Protein AF-A0A084SHM8-F1 (afdb_monomer_lite)

Radius of gyration: 32.5 Å; chains: 1; bounding box: 115×35×88 Å

Sequence (250 aa):
MTRPLGGELQQELVQLLHLRVAGASVLEPSALECLQLALHALLADEPNLQLVRGLRKRLESRLADRLHPLRLSAILRTDSPSIQVMLGLMCSLLLTLPVLIGSELLRLRGGFRLFGHLEAHLMVSVVLAGILGSTTSILVRIRDFDQANPAQPTSKVMMGFTKPLVGAAFALFGLLLFKSQALPIFKPLDEGSLQEHCFFLALSFVLGFSERLAQDLISQVEGRFESTGKAIHAPAPPDVSTGSGESPKG

Organism: NCBI:txid1406225

Foldseek 3Di:
DPDPDPPLLVVLVVLLVVLCVLCVPPDDPVLVVLSVVLVCLSPDPDRDVVSNVVSSVVSVVVSCCRVCVPPPVVQLPPLALLSLLVLLLVVQVVVLVVVLVVLVVCVVVVFDADPVHHTVSLLSLLLVLLLLLQSVLCVVCSVVRRVDDSPDPPRSSVVSNVLSVVSSVLLNVVVVCVVVCLDVPDDDDDPPDPVVSVVSSVVSSNSSNDVPVSVVVVVVSVVVVVVVVVVVPDPDDPPPDDDDDDDDDD

Structure (mmCIF, N/CA/C/O backbone):
data_AF-A0A084SHM8-F1
#
_entry.id   AF-A0A084SHM8-F1
#
loop_
_atom_site.group_PDB
_atom_site.id
_atom_site.type_symbol
_atom_site.label_atom_id
_atom_site.label_alt_id
_atom_site.label_comp_id
_atom_site.label_asym_id
_atom_site.label_entity_id
_atom_site.label_seq_id
_atom_site.pdbx_PDB_ins_code
_atom_site.Cartn_x
_atom_site.Cartn_y
_atom_site.Cartn_z
_atom_site.occupancy
_atom_site.B_iso_or_equiv
_atom_site.auth_seq_id
_atom_site.auth_comp_id
_atom_site.auth_asym_id
_atom_site.auth_atom_id
_atom_site.pdbx_PDB_model_num
ATOM 1 N N . MET A 1 1 ? 27.377 5.087 -56.460 1.00 40.19 1 MET A N 1
ATOM 2 C CA . MET A 1 1 ? 26.216 5.997 -56.354 1.00 40.19 1 MET A CA 1
ATOM 3 C C . MET A 1 1 ? 25.826 6.099 -54.887 1.00 40.19 1 MET A C 1
ATOM 5 O O . MET A 1 1 ? 25.236 5.170 -54.358 1.00 40.19 1 MET A O 1
ATOM 9 N N . THR A 1 2 ? 26.230 7.164 -54.197 1.00 49.75 2 THR A N 1
ATOM 10 C CA . THR A 1 2 ? 25.850 7.421 -52.800 1.00 49.75 2 THR A CA 1
ATOM 11 C C . THR A 1 2 ? 24.468 8.063 -52.789 1.00 49.75 2 THR A C 1
ATOM 13 O O . THR A 1 2 ? 24.323 9.257 -53.039 1.00 49.75 2 THR A O 1
ATOM 16 N N . ARG A 1 3 ? 23.429 7.250 -52.575 1.00 53.59 3 ARG A N 1
ATOM 17 C CA . ARG A 1 3 ? 22.063 7.748 -52.387 1.00 53.59 3 ARG A CA 1
ATOM 18 C C . ARG A 1 3 ? 22.074 8.631 -51.127 1.00 53.59 3 ARG A C 1
ATOM 20 O O . ARG A 1 3 ? 22.524 8.143 -50.090 1.00 53.59 3 ARG A O 1
ATOM 27 N N . PRO A 1 4 ? 21.674 9.914 -51.191 1.00 59.25 4 PRO A N 1
ATOM 28 C CA . PRO A 1 4 ? 21.644 10.754 -50.001 1.00 59.25 4 PRO A CA 1
ATOM 29 C C . PRO A 1 4 ? 20.676 10.126 -48.995 1.00 59.25 4 PRO A C 1
ATOM 31 O O . PRO A 1 4 ? 19.523 9.853 -49.332 1.00 59.25 4 PRO A O 1
ATOM 34 N N . LEU A 1 5 ? 21.165 9.831 -47.787 1.00 64.62 5 LEU A N 1
ATOM 35 C CA . LEU A 1 5 ? 20.314 9.326 -46.714 1.00 64.62 5 LEU A CA 1
ATOM 36 C C . LEU A 1 5 ? 19.250 10.385 -46.400 1.00 64.62 5 LEU A C 1
ATOM 38 O O . LEU A 1 5 ? 19.559 11.573 -46.313 1.00 64.62 5 LEU A O 1
ATOM 42 N N . GLY A 1 6 ? 17.997 9.962 -46.224 1.00 77.88 6 GLY A N 1
ATOM 43 C CA . GLY A 1 6 ? 16.936 10.862 -45.771 1.00 77.88 6 GLY A CA 1
ATOM 44 C C . GLY A 1 6 ? 17.290 11.488 -44.416 1.00 77.88 6 GLY A C 1
ATOM 45 O O . GLY A 1 6 ? 17.924 10.839 -43.583 1.00 77.88 6 GLY A O 1
ATOM 46 N N . GLY A 1 7 ? 16.869 12.736 -44.182 1.00 78.38 7 GLY A N 1
ATOM 47 C CA . GLY A 1 7 ? 17.242 13.501 -42.981 1.00 78.38 7 GLY A CA 1
ATOM 48 C C . GLY A 1 7 ? 16.938 12.785 -41.658 1.00 78.38 7 GLY A C 1
ATOM 49 O O . GLY A 1 7 ? 17.761 12.809 -40.746 1.00 78.38 7 GLY A O 1
ATOM 50 N N . GLU A 1 8 ? 15.819 12.057 -41.576 1.00 80.38 8 GLU A N 1
ATOM 51 C CA . GLU A 1 8 ? 15.475 11.257 -40.389 1.00 80.38 8 GLU A CA 1
ATOM 52 C C . GLU A 1 8 ? 16.437 10.083 -40.152 1.00 80.38 8 GLU A C 1
ATOM 54 O O . GLU A 1 8 ? 16.765 9.754 -39.014 1.00 80.38 8 GLU A O 1
ATOM 59 N N . LEU A 1 9 ? 16.921 9.466 -41.229 1.00 80.50 9 LEU A N 1
ATOM 60 C CA . LEU A 1 9 ? 17.827 8.320 -41.181 1.00 80.50 9 LEU A CA 1
ATOM 61 C C . LEU A 1 9 ? 19.219 8.740 -40.711 1.00 80.50 9 LEU A C 1
ATOM 63 O O . LEU A 1 9 ? 19.835 8.080 -39.875 1.00 80.50 9 LEU A O 1
ATOM 67 N N . GLN A 1 10 ? 19.685 9.883 -41.216 1.00 82.19 10 GLN A N 1
ATOM 68 C CA . GLN A 1 10 ? 20.941 10.487 -40.796 1.00 82.19 10 GLN A CA 1
ATOM 69 C C . GLN A 1 10 ? 20.889 10.911 -39.322 1.00 82.19 10 GLN A C 1
ATOM 71 O O . GLN A 1 10 ? 21.856 10.706 -38.589 1.00 82.19 10 GLN A O 1
ATOM 76 N N . GLN A 1 11 ? 19.754 11.441 -38.862 1.00 84.75 11 GLN A N 1
ATOM 77 C CA . GLN A 1 11 ? 19.566 11.830 -37.467 1.00 84.75 11 GLN A CA 1
ATOM 78 C C . GLN A 1 11 ? 19.591 10.624 -36.513 1.00 84.75 11 GLN A C 1
ATOM 80 O O . GLN A 1 11 ? 20.270 10.676 -35.487 1.00 84.75 11 GLN A O 1
ATOM 85 N N . GLU A 1 12 ? 18.913 9.522 -36.849 1.00 83.06 12 GLU A N 1
ATOM 86 C CA . GLU A 1 12 ? 18.940 8.300 -36.027 1.00 83.06 12 GLU A CA 1
ATOM 87 C C . GLU A 1 12 ? 20.326 7.632 -36.038 1.00 83.06 12 GLU A C 1
ATOM 89 O O . GLU A 1 12 ? 20.788 7.154 -34.999 1.00 83.06 12 GLU A O 1
ATOM 94 N N . LEU A 1 13 ? 21.046 7.668 -37.166 1.00 85.44 13 LEU A N 1
ATOM 95 C CA . LEU A 1 13 ? 22.425 7.177 -37.241 1.00 85.44 13 LEU A CA 1
ATOM 96 C C . LEU A 1 13 ? 23.350 7.950 -36.290 1.00 85.44 13 LEU A C 1
ATOM 98 O O . LEU A 1 13 ? 24.117 7.343 -35.542 1.00 85.44 13 LEU A O 1
ATOM 102 N N . VAL A 1 14 ? 23.254 9.285 -36.279 1.00 87.44 14 VAL A N 1
ATOM 103 C CA . VAL A 1 14 ? 24.031 10.142 -35.369 1.00 87.44 14 VAL A CA 1
ATOM 104 C C . VAL A 1 14 ? 23.720 9.813 -33.908 1.00 87.44 14 VAL A C 1
ATOM 106 O O . VAL A 1 14 ? 24.638 9.707 -33.096 1.00 87.44 14 VAL A O 1
ATOM 109 N N . GLN A 1 15 ? 22.4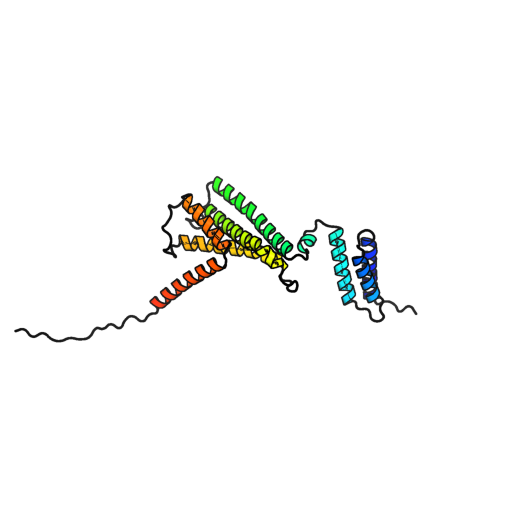49 9.592 -33.569 1.00 86.00 15 GLN A N 1
ATOM 110 C CA . GLN A 1 15 ? 22.048 9.250 -32.202 1.00 86.00 15 GLN A CA 1
ATOM 111 C C . GLN A 1 15 ? 22.578 7.877 -31.760 1.00 86.00 15 GLN A C 1
ATOM 113 O O . GLN A 1 15 ? 23.091 7.751 -30.648 1.00 86.00 15 GLN A O 1
ATOM 118 N N . LEU A 1 16 ? 22.534 6.858 -32.625 1.00 85.88 16 LEU A N 1
ATOM 119 C CA . LEU A 1 16 ? 23.112 5.544 -32.320 1.00 85.88 16 LEU A CA 1
ATOM 120 C C . LEU A 1 16 ? 24.637 5.598 -32.167 1.00 85.88 16 LEU A C 1
ATOM 122 O O . LEU A 1 16 ? 25.189 4.966 -31.265 1.00 85.88 16 LEU A O 1
ATOM 126 N N . LEU A 1 17 ? 25.328 6.375 -33.006 1.00 85.75 17 LEU A N 1
ATOM 127 C CA . LEU A 1 17 ? 26.773 6.574 -32.884 1.00 85.75 17 LEU A CA 1
ATOM 128 C C . LEU A 1 17 ? 27.135 7.296 -31.585 1.00 85.75 17 LEU A C 1
ATOM 130 O O . LEU A 1 17 ? 28.064 6.876 -30.896 1.00 85.75 17 LEU A O 1
ATOM 134 N N . HIS A 1 18 ? 26.367 8.319 -31.209 1.00 86.94 18 HIS A N 1
ATOM 135 C CA . HIS A 1 18 ? 26.542 9.003 -29.932 1.00 86.94 18 HIS A CA 1
ATOM 136 C C . HIS A 1 18 ? 26.391 8.034 -28.751 1.00 86.94 18 HIS A C 1
ATOM 138 O O . HIS A 1 18 ? 27.218 8.043 -27.844 1.00 86.94 18 HIS A O 1
ATOM 144 N N . LEU A 1 19 ? 25.395 7.141 -28.780 1.00 83.38 19 LEU A N 1
ATOM 145 C CA . LEU A 1 19 ? 25.209 6.126 -27.734 1.00 83.38 19 LEU A CA 1
ATOM 146 C C . LEU A 1 19 ? 26.349 5.116 -27.672 1.00 83.38 19 LEU A C 1
ATOM 148 O O . LEU A 1 19 ? 26.763 4.732 -26.580 1.00 83.38 19 LEU A O 1
ATOM 152 N N . ARG A 1 20 ? 26.887 4.712 -28.826 1.00 84.12 20 ARG A N 1
ATOM 153 C CA . ARG A 1 20 ? 28.054 3.829 -28.886 1.00 84.12 20 ARG A CA 1
ATOM 154 C C . ARG A 1 20 ? 29.277 4.475 -28.243 1.00 84.12 20 ARG A C 1
ATOM 156 O O . ARG A 1 20 ? 29.984 3.800 -27.507 1.00 84.12 20 ARG A O 1
ATOM 163 N N . VAL A 1 21 ? 29.522 5.758 -28.514 1.00 84.75 21 VAL A N 1
ATOM 164 C CA . VAL A 1 21 ? 30.660 6.501 -27.949 1.00 84.75 21 VAL A CA 1
ATOM 165 C C . VAL A 1 21 ? 30.458 6.748 -26.455 1.00 84.75 21 VAL A C 1
ATOM 167 O O . VAL A 1 21 ? 31.332 6.415 -25.661 1.00 84.75 21 VAL A O 1
ATOM 170 N N . ALA A 1 22 ? 29.289 7.258 -26.059 1.00 81.62 22 ALA A N 1
ATOM 171 C CA . ALA A 1 22 ? 28.957 7.528 -24.661 1.00 81.62 22 ALA A CA 1
ATOM 172 C C . ALA A 1 22 ? 28.960 6.257 -23.795 1.00 81.62 22 ALA A C 1
ATOM 174 O O . ALA A 1 22 ? 29.257 6.317 -22.605 1.00 81.62 22 ALA A O 1
ATOM 175 N N . GLY A 1 23 ? 28.636 5.105 -24.387 1.00 74.44 23 GLY A N 1
ATOM 176 C CA . GLY A 1 23 ? 28.601 3.816 -23.709 1.00 74.44 23 GLY A CA 1
ATOM 177 C C . GLY A 1 23 ? 29.803 2.916 -23.946 1.00 74.44 23 GLY A C 1
ATOM 178 O O . GLY A 1 23 ? 29.776 1.787 -23.471 1.00 74.44 23 GLY A O 1
ATOM 179 N N . ALA A 1 24 ? 30.845 3.359 -24.653 1.00 76.81 24 ALA A N 1
ATOM 180 C CA . ALA A 1 24 ? 31.951 2.493 -25.075 1.00 76.81 24 ALA A CA 1
ATOM 181 C C . ALA A 1 24 ? 32.662 1.779 -23.908 1.00 76.81 24 ALA A C 1
ATOM 183 O O . ALA A 1 24 ? 33.161 0.672 -24.084 1.00 76.81 24 ALA A O 1
ATOM 184 N N . SER A 1 25 ? 32.685 2.391 -22.721 1.00 71.25 25 SER A N 1
ATOM 185 C CA . SER A 1 25 ? 33.287 1.834 -21.503 1.00 71.25 25 SER A CA 1
ATOM 186 C C . SER A 1 25 ? 32.292 1.138 -20.564 1.00 71.25 25 SER A C 1
ATOM 188 O O . SER A 1 25 ? 32.715 0.534 -19.583 1.00 71.25 25 SER A O 1
ATOM 190 N N . VAL A 1 26 ? 30.983 1.230 -20.833 1.00 75.81 26 VAL A N 1
ATOM 191 C CA . VAL A 1 26 ? 29.909 0.839 -19.892 1.00 75.81 26 VAL A CA 1
ATOM 192 C C . VAL A 1 26 ? 28.918 -0.168 -20.501 1.00 75.81 26 VAL A C 1
ATOM 194 O O . VAL A 1 26 ? 28.217 -0.866 -19.771 1.00 75.81 26 VAL A O 1
ATOM 197 N N . LEU A 1 27 ? 28.833 -0.259 -21.832 1.00 75.81 27 LEU A N 1
ATOM 198 C CA . LEU A 1 27 ? 27.910 -1.144 -22.544 1.00 75.81 27 LEU A CA 1
ATOM 199 C C . LEU A 1 27 ? 28.351 -2.608 -22.432 1.00 75.81 27 LEU A C 1
ATOM 201 O O . LEU A 1 27 ? 29.452 -2.980 -22.828 1.00 75.81 27 LEU A O 1
ATOM 205 N N . GLU A 1 28 ? 27.441 -3.450 -21.949 1.00 79.31 28 GLU A N 1
ATOM 206 C CA . GLU A 1 28 ? 27.610 -4.902 -21.941 1.00 79.31 28 GLU A CA 1
ATOM 207 C C . GLU A 1 28 ? 27.571 -5.499 -23.362 1.00 79.31 28 GLU A C 1
ATOM 209 O O . GLU A 1 28 ? 26.971 -4.903 -24.265 1.00 79.31 28 GLU A O 1
ATOM 214 N N . PRO A 1 29 ? 28.119 -6.714 -23.563 1.00 80.88 29 PRO A N 1
ATOM 215 C CA . PRO A 1 29 ? 28.094 -7.405 -24.856 1.00 80.88 29 PRO A CA 1
ATOM 216 C C . PRO A 1 29 ? 26.690 -7.495 -25.475 1.00 80.88 29 PRO A C 1
ATOM 218 O O . PRO A 1 29 ? 26.512 -7.207 -26.654 1.00 80.88 29 PRO A O 1
ATOM 221 N N . SER A 1 30 ? 25.666 -7.761 -24.657 1.00 78.19 30 SER A N 1
ATOM 222 C CA . SER A 1 30 ? 24.261 -7.828 -25.093 1.00 78.19 30 SER A CA 1
ATOM 223 C C . SER A 1 30 ? 23.709 -6.485 -25.597 1.00 78.19 30 SER A C 1
ATOM 225 O O . SER A 1 30 ? 22.839 -6.426 -26.470 1.00 78.19 30 SER A O 1
ATOM 227 N N . ALA A 1 31 ? 24.201 -5.372 -25.053 1.00 78.69 31 ALA A N 1
ATOM 228 C CA . ALA A 1 31 ? 23.818 -4.040 -25.495 1.00 78.69 31 ALA A CA 1
ATOM 229 C C . ALA A 1 31 ? 24.544 -3.664 -26.796 1.00 78.69 31 ALA A C 1
ATOM 231 O O . ALA A 1 31 ? 23.948 -3.025 -27.663 1.00 78.69 31 ALA A O 1
ATOM 232 N N . LEU A 1 32 ? 25.786 -4.124 -26.977 1.00 82.12 32 LEU A N 1
ATOM 233 C CA . LEU A 1 32 ? 26.494 -4.008 -28.252 1.00 82.12 32 LEU A CA 1
ATOM 234 C C . LEU A 1 32 ? 25.789 -4.799 -29.361 1.00 82.12 32 LEU A C 1
ATOM 236 O O . LEU A 1 32 ? 25.641 -4.267 -30.458 1.00 82.12 32 LEU A O 1
ATOM 240 N N . GLU A 1 33 ? 25.269 -5.993 -29.072 1.00 86.06 33 GLU A N 1
ATOM 241 C CA . GLU A 1 33 ? 24.436 -6.763 -30.010 1.00 86.06 33 GLU A CA 1
ATOM 242 C C . GLU A 1 33 ? 23.154 -6.007 -30.391 1.00 86.06 33 GLU A C 1
ATOM 244 O O . GLU A 1 33 ? 22.815 -5.908 -31.569 1.00 86.06 33 GLU A O 1
ATOM 249 N N . CYS A 1 34 ? 22.462 -5.393 -29.423 1.00 83.75 34 CYS A N 1
ATOM 250 C CA . CYS A 1 34 ? 21.275 -4.573 -29.704 1.00 83.75 34 CYS A CA 1
ATOM 251 C C . CYS A 1 34 ? 21.603 -3.344 -30.563 1.00 83.75 34 CYS A C 1
ATOM 253 O O . CYS A 1 34 ? 20.817 -2.962 -31.431 1.00 83.75 34 CYS A O 1
ATOM 255 N N . LEU A 1 35 ? 22.758 -2.717 -30.327 1.00 86.31 35 LEU A N 1
ATOM 256 C CA . LEU A 1 35 ? 23.235 -1.582 -31.112 1.00 86.31 35 LEU A CA 1
ATOM 257 C C . LEU A 1 35 ? 23.618 -2.016 -32.535 1.00 86.31 35 LEU A C 1
ATOM 259 O O . LEU A 1 35 ? 23.283 -1.327 -33.496 1.00 86.31 35 LEU A O 1
ATOM 263 N N . GLN A 1 36 ? 24.263 -3.175 -32.683 1.00 87.25 36 GLN A N 1
ATOM 264 C CA . GLN A 1 36 ? 24.554 -3.775 -33.984 1.00 87.25 36 GLN A CA 1
ATOM 265 C C . GLN A 1 36 ? 23.269 -4.114 -34.737 1.00 87.25 36 GLN A C 1
ATOM 267 O O . GLN A 1 36 ? 23.171 -3.791 -35.916 1.00 87.25 36 GLN A O 1
ATOM 272 N N . LEU A 1 37 ? 22.269 -4.694 -34.071 1.00 87.44 37 LEU A N 1
ATOM 273 C CA . LEU A 1 37 ? 20.966 -4.989 -34.663 1.00 87.44 37 LEU A CA 1
ATOM 274 C C . LEU A 1 37 ? 20.256 -3.708 -35.127 1.00 87.44 37 LEU A C 1
ATOM 276 O O . LEU A 1 37 ? 19.711 -3.672 -36.227 1.00 87.44 37 LEU A O 1
ATOM 280 N N . ALA A 1 38 ? 20.309 -2.636 -34.328 1.00 86.50 38 ALA A N 1
ATOM 281 C CA . ALA A 1 38 ? 19.752 -1.337 -34.700 1.00 86.50 38 ALA A CA 1
ATOM 282 C C . ALA A 1 38 ? 20.471 -0.726 -35.916 1.00 86.50 38 ALA A C 1
ATOM 284 O O . ALA A 1 38 ? 19.816 -0.194 -36.806 1.00 86.50 38 ALA A O 1
ATOM 285 N N . LEU A 1 39 ? 21.801 -0.843 -35.989 1.00 86.31 39 LEU A N 1
ATOM 286 C CA . LEU A 1 39 ? 22.584 -0.391 -37.143 1.00 86.31 39 LEU A CA 1
ATOM 287 C C . LEU A 1 39 ? 22.283 -1.215 -38.402 1.00 86.31 39 LEU A C 1
ATOM 289 O O . LEU A 1 39 ? 22.113 -0.632 -39.468 1.00 86.31 39 LEU A O 1
ATOM 293 N N . HIS A 1 40 ? 22.153 -2.540 -38.288 1.00 87.56 40 HIS A N 1
ATOM 294 C CA . HIS A 1 40 ? 21.767 -3.400 -39.413 1.00 87.56 40 HIS A CA 1
ATOM 295 C C . HIS A 1 40 ? 20.357 -3.074 -39.911 1.00 87.56 40 HIS A C 1
ATOM 297 O O . HIS A 1 40 ? 20.153 -2.946 -41.112 1.00 87.56 40 HIS A O 1
ATOM 303 N N . ALA A 1 41 ? 19.397 -2.869 -39.005 1.00 85.62 41 ALA A N 1
ATOM 304 C CA . ALA A 1 41 ? 18.031 -2.488 -39.365 1.00 85.62 41 ALA A CA 1
ATOM 305 C C . ALA A 1 41 ? 17.935 -1.085 -39.991 1.00 85.62 41 ALA A C 1
ATOM 307 O O . ALA A 1 41 ? 17.001 -0.811 -40.742 1.00 85.62 41 ALA A O 1
ATOM 308 N N . LEU A 1 42 ? 18.882 -0.196 -39.676 1.00 85.81 42 LEU A N 1
ATOM 309 C CA . LEU A 1 42 ? 18.963 1.147 -40.247 1.00 85.81 42 LEU A CA 1
ATOM 310 C C . LEU A 1 42 ? 19.648 1.157 -41.623 1.00 85.81 42 LEU A C 1
ATOM 312 O O . LEU A 1 42 ? 19.292 1.972 -42.465 1.00 85.81 42 LEU A O 1
ATOM 316 N N . LEU A 1 43 ? 20.627 0.274 -41.844 1.00 85.69 43 LEU A N 1
ATOM 317 C CA . LEU A 1 43 ? 21.403 0.174 -43.088 1.00 85.69 43 LEU A CA 1
ATOM 318 C C . LEU A 1 43 ? 20.847 -0.855 -44.088 1.00 85.69 43 LEU A C 1
ATOM 320 O O . LEU A 1 43 ? 21.434 -1.032 -45.153 1.00 85.69 43 LEU A O 1
ATOM 324 N N . ALA A 1 44 ? 19.750 -1.536 -43.751 1.00 85.00 44 ALA A N 1
ATOM 325 C CA . ALA A 1 44 ? 19.060 -2.455 -44.649 1.00 85.00 44 ALA A CA 1
ATOM 326 C C . ALA A 1 44 ? 18.441 -1.723 -45.854 1.00 85.00 44 ALA A C 1
ATOM 328 O O . ALA A 1 44 ? 18.134 -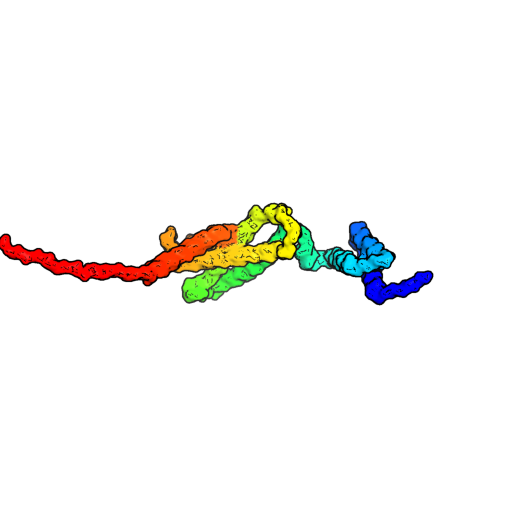0.531 -45.778 1.00 85.00 44 ALA A O 1
ATOM 329 N N . ASP A 1 45 ? 18.202 -2.461 -46.944 1.00 79.31 45 ASP A N 1
ATOM 330 C CA . ASP A 1 45 ? 17.592 -1.926 -48.172 1.00 79.31 45 ASP A CA 1
ATOM 331 C C . ASP A 1 45 ? 16.204 -1.299 -47.917 1.00 79.31 45 ASP A C 1
ATOM 333 O O . ASP A 1 45 ? 15.840 -0.310 -48.557 1.00 79.31 45 ASP A O 1
ATOM 337 N N . GLU A 1 46 ? 15.470 -1.818 -46.922 1.00 82.12 46 GLU A N 1
ATOM 338 C CA . GLU A 1 46 ? 14.231 -1.246 -46.383 1.00 82.12 46 GLU A CA 1
ATOM 339 C C . GLU A 1 46 ? 14.397 -0.885 -44.891 1.00 82.12 46 GLU A C 1
ATOM 341 O O . GLU A 1 46 ? 14.272 -1.746 -44.012 1.00 82.12 46 GLU A O 1
ATOM 346 N N . PRO A 1 47 ? 14.692 0.384 -44.563 1.00 80.81 47 PRO A N 1
ATOM 347 C CA . PRO A 1 47 ? 15.005 0.787 -43.197 1.00 80.81 47 PRO A CA 1
ATOM 348 C C . PRO A 1 47 ? 13.754 0.851 -42.311 1.00 80.81 47 PRO A C 1
ATOM 350 O O . PRO A 1 47 ? 12.831 1.633 -42.552 1.00 80.81 47 PRO A O 1
ATOM 353 N N . ASN A 1 48 ? 13.746 0.090 -41.212 1.00 82.44 48 ASN A N 1
ATOM 354 C CA . ASN A 1 48 ? 12.645 0.102 -40.244 1.00 82.44 48 ASN A CA 1
ATOM 355 C C . ASN A 1 48 ? 12.913 1.086 -39.092 1.00 82.44 48 ASN A C 1
ATOM 357 O O . ASN A 1 48 ? 13.411 0.724 -38.022 1.00 82.44 48 ASN A O 1
ATOM 361 N N . LEU A 1 49 ? 12.533 2.349 -39.297 1.00 82.31 49 LEU A N 1
ATOM 362 C CA . LEU A 1 49 ? 12.744 3.425 -38.320 1.00 82.31 49 LEU A CA 1
ATOM 363 C C . LEU A 1 49 ? 12.023 3.195 -36.981 1.00 82.31 49 LEU A C 1
ATOM 365 O O . LEU A 1 49 ? 12.516 3.631 -35.940 1.00 82.31 49 LEU A O 1
ATOM 369 N N . GLN A 1 50 ? 10.875 2.508 -36.968 1.00 84.12 50 GLN A N 1
ATOM 370 C CA . GLN A 1 50 ? 10.154 2.223 -35.722 1.00 84.12 50 GLN A CA 1
ATOM 371 C C . GLN A 1 50 ? 10.921 1.233 -34.843 1.00 84.12 50 GLN A C 1
ATOM 373 O O . GLN A 1 50 ? 11.074 1.468 -33.640 1.00 84.12 50 GLN A O 1
ATOM 378 N N . LEU A 1 51 ? 11.454 0.167 -35.447 1.00 81.75 51 LEU A N 1
ATOM 379 C CA . LEU A 1 51 ? 12.298 -0.804 -34.755 1.00 81.75 51 LEU A CA 1
ATOM 380 C C . LEU A 1 51 ? 13.558 -0.127 -34.203 1.00 81.75 51 LEU A C 1
ATOM 382 O O . LEU A 1 51 ? 13.877 -0.288 -33.025 1.00 81.75 51 LEU A O 1
ATOM 386 N N . VAL A 1 52 ? 14.226 0.686 -35.026 1.00 86.06 52 VAL A N 1
ATOM 387 C CA . VAL A 1 52 ? 15.448 1.408 -34.640 1.00 86.06 52 VAL A CA 1
ATOM 388 C C . VAL A 1 52 ? 15.192 2.357 -33.467 1.00 86.06 52 VAL A C 1
ATOM 390 O O . VAL A 1 52 ? 15.920 2.307 -32.475 1.00 86.06 52 VAL A O 1
ATOM 393 N N . ARG A 1 53 ? 14.115 3.153 -33.506 1.00 86.38 53 ARG A N 1
ATOM 394 C CA . ARG A 1 53 ? 13.717 4.038 -32.394 1.00 86.38 53 ARG A CA 1
ATOM 395 C C . ARG A 1 53 ? 13.407 3.259 -31.115 1.00 86.38 53 ARG A C 1
ATOM 397 O O . ARG A 1 53 ? 13.757 3.703 -30.020 1.00 86.38 53 ARG A O 1
ATOM 404 N N . GLY A 1 54 ? 12.763 2.098 -31.237 1.00 83.56 54 GLY A N 1
ATOM 405 C CA . GLY A 1 54 ? 12.483 1.207 -30.111 1.00 83.56 54 GLY A CA 1
ATOM 406 C C . GLY A 1 54 ? 13.757 0.657 -29.466 1.00 83.56 54 GLY A C 1
ATOM 407 O O . GLY A 1 54 ? 13.912 0.723 -28.243 1.00 83.56 54 GLY A O 1
ATOM 408 N N . LEU A 1 55 ? 14.693 0.168 -30.285 1.00 85.25 55 LEU A N 1
ATOM 409 C CA . LEU A 1 55 ? 15.994 -0.332 -29.834 1.00 85.25 55 LEU A CA 1
ATOM 410 C C . LEU A 1 55 ? 16.840 0.784 -29.211 1.00 85.25 55 LEU A C 1
ATOM 412 O O . LEU A 1 55 ? 17.399 0.589 -28.131 1.00 85.25 55 LEU A O 1
ATOM 416 N N . ARG A 1 56 ? 16.855 1.976 -29.820 1.00 86.69 56 ARG A N 1
ATOM 417 C CA . ARG A 1 56 ? 17.542 3.159 -29.291 1.00 86.69 56 ARG A CA 1
ATOM 418 C C . ARG A 1 56 ? 17.042 3.533 -27.901 1.00 86.69 56 ARG A C 1
ATOM 420 O O . ARG A 1 56 ? 17.849 3.653 -26.986 1.00 86.69 56 ARG A O 1
ATOM 427 N N . LYS A 1 57 ? 15.724 3.657 -27.710 1.00 83.81 57 LYS A N 1
ATOM 428 C CA . LYS A 1 57 ? 15.146 3.976 -26.392 1.00 83.81 57 LYS A CA 1
ATOM 429 C C . LYS A 1 57 ? 15.527 2.944 -25.328 1.00 83.81 57 LYS A C 1
ATOM 431 O O . LYS A 1 57 ? 15.796 3.325 -24.192 1.00 83.81 57 LYS A O 1
ATOM 436 N N . ARG A 1 58 ? 15.578 1.651 -25.685 1.00 82.88 58 ARG A N 1
ATOM 437 C CA . ARG A 1 58 ? 16.037 0.582 -24.777 1.00 82.88 58 ARG A CA 1
ATOM 438 C C . ARG A 1 58 ? 17.519 0.738 -24.412 1.00 82.88 58 ARG A C 1
ATOM 440 O O . ARG A 1 58 ? 17.872 0.613 -23.239 1.00 82.88 58 ARG A O 1
ATOM 447 N N . LEU A 1 59 ? 18.370 1.051 -25.385 1.00 83.31 59 LEU A N 1
ATOM 448 C CA . LEU A 1 59 ? 19.794 1.333 -25.176 1.00 83.31 59 LEU A CA 1
ATOM 449 C C . LEU A 1 59 ? 20.017 2.563 -24.290 1.00 83.31 59 LEU A C 1
ATOM 451 O O . LEU A 1 59 ? 20.730 2.467 -23.295 1.00 83.31 59 LEU A O 1
ATOM 455 N N . GLU A 1 60 ? 19.346 3.677 -24.589 1.00 83.25 60 GLU A N 1
ATOM 456 C CA . GLU A 1 60 ? 19.366 4.904 -23.780 1.00 83.25 60 GLU A CA 1
ATOM 457 C C . GLU A 1 60 ? 18.941 4.638 -22.339 1.00 83.25 60 GLU A C 1
ATOM 459 O O . GLU A 1 60 ? 19.604 5.102 -21.414 1.00 83.25 60 GLU A O 1
ATOM 464 N N . SER A 1 61 ? 17.878 3.851 -22.128 1.00 74.12 61 SER A N 1
ATOM 465 C CA . SER A 1 61 ? 17.462 3.487 -20.773 1.00 74.12 61 SER A CA 1
ATOM 466 C C . SER A 1 61 ? 18.526 2.706 -20.012 1.00 74.12 61 SER A C 1
ATOM 468 O O . SER A 1 61 ? 18.848 3.080 -18.891 1.00 74.12 61 SER A O 1
ATOM 470 N N . ARG A 1 62 ? 19.109 1.668 -20.624 1.00 74.56 62 ARG A N 1
ATOM 471 C CA . ARG A 1 62 ? 20.124 0.831 -19.965 1.00 74.56 62 ARG A CA 1
ATOM 472 C C . ARG A 1 62 ? 21.392 1.620 -19.653 1.00 74.56 62 ARG A C 1
ATOM 474 O O . ARG A 1 62 ? 21.979 1.454 -18.588 1.00 74.56 62 ARG A O 1
ATOM 481 N N . LEU A 1 63 ? 21.793 2.495 -20.572 1.00 78.31 63 LEU A N 1
ATOM 482 C CA . LEU A 1 63 ? 22.939 3.376 -20.397 1.00 78.31 63 LEU A CA 1
ATOM 483 C C . LEU A 1 63 ? 22.695 4.389 -19.267 1.00 78.31 63 LEU A C 1
ATOM 485 O O . LEU A 1 63 ? 23.557 4.572 -18.411 1.00 78.31 63 LEU A O 1
ATOM 489 N N . ALA A 1 64 ? 21.507 4.999 -19.222 1.00 73.62 64 ALA A N 1
ATOM 490 C CA . ALA A 1 64 ? 21.125 5.931 -18.164 1.00 73.62 64 ALA A CA 1
ATOM 491 C C . ALA A 1 64 ? 21.056 5.260 -16.783 1.00 73.62 64 ALA A C 1
ATOM 493 O O . ALA A 1 64 ? 21.490 5.862 -15.801 1.00 73.62 64 ALA A O 1
ATOM 494 N N . ASP A 1 65 ? 20.555 4.024 -16.708 1.00 68.88 65 ASP A N 1
ATOM 495 C CA . ASP A 1 65 ? 20.468 3.260 -15.458 1.00 68.88 65 ASP A CA 1
ATOM 496 C C . ASP A 1 65 ? 21.867 2.882 -14.924 1.00 68.88 65 ASP A C 1
ATOM 498 O O . ASP A 1 65 ? 22.088 2.875 -13.714 1.00 68.88 65 ASP A O 1
ATOM 502 N N . ARG A 1 66 ? 22.849 2.642 -15.807 1.00 68.75 66 ARG A N 1
ATOM 503 C CA . ARG A 1 66 ? 24.249 2.384 -15.418 1.00 68.75 66 ARG A CA 1
ATOM 504 C C . ARG A 1 66 ? 25.024 3.648 -15.041 1.00 68.75 66 ARG A C 1
ATOM 506 O O . ARG A 1 66 ? 25.810 3.609 -14.100 1.00 68.75 66 ARG A O 1
ATOM 513 N N . LEU A 1 67 ? 24.816 4.753 -15.757 1.00 70.00 67 LEU A N 1
ATOM 514 C CA . LEU A 1 67 ? 25.484 6.031 -15.473 1.00 70.00 67 LEU A CA 1
ATOM 515 C C . LEU A 1 67 ? 24.941 6.703 -14.204 1.00 70.00 67 LEU A C 1
ATOM 517 O O . LEU A 1 67 ? 25.680 7.395 -13.504 1.00 70.00 67 LEU A O 1
ATOM 521 N N . HIS A 1 68 ? 23.663 6.491 -13.885 1.00 67.94 68 HIS A N 1
ATOM 522 C CA . HIS A 1 68 ? 23.006 7.080 -12.721 1.00 67.94 68 HIS A CA 1
ATOM 523 C C . HIS A 1 68 ? 22.265 6.014 -11.896 1.00 67.94 68 HIS A C 1
ATOM 525 O O . HIS A 1 68 ? 21.031 6.016 -11.859 1.00 67.94 68 HIS A O 1
ATOM 531 N N . PRO A 1 69 ? 22.995 5.139 -11.175 1.00 58.16 69 PRO A N 1
ATOM 532 C CA . PRO A 1 69 ? 22.410 4.009 -10.443 1.00 58.16 69 PRO A CA 1
ATOM 533 C C . PRO A 1 69 ? 21.473 4.434 -9.300 1.00 58.16 69 PRO A C 1
ATOM 535 O O . PRO A 1 69 ? 20.633 3.656 -8.862 1.00 58.16 69 PRO A O 1
ATOM 538 N N . LEU A 1 70 ? 21.587 5.682 -8.829 1.00 57.25 70 LEU A N 1
ATOM 539 C CA . LEU A 1 70 ? 20.743 6.258 -7.776 1.00 57.25 70 LEU A CA 1
ATOM 540 C C . LEU A 1 70 ? 19.430 6.863 -8.294 1.00 57.25 70 LEU A C 1
ATOM 542 O O . LEU A 1 70 ? 18.659 7.421 -7.511 1.00 57.25 70 LEU A O 1
ATOM 546 N N . ARG A 1 71 ? 19.138 6.795 -9.599 1.00 59.03 71 ARG A N 1
ATOM 547 C CA . ARG A 1 71 ? 17.828 7.228 -10.087 1.00 59.03 71 ARG A CA 1
ATOM 548 C C . ARG A 1 71 ? 16.755 6.267 -9.581 1.00 59.03 71 ARG A C 1
ATOM 550 O O . ARG A 1 71 ? 16.778 5.082 -9.897 1.00 59.03 71 ARG A O 1
ATOM 557 N N . LEU A 1 72 ? 15.747 6.809 -8.892 1.00 55.78 72 LEU A N 1
ATOM 558 C CA . LEU A 1 72 ? 14.536 6.079 -8.485 1.00 55.78 72 LEU A CA 1
ATOM 559 C C . LEU A 1 72 ? 13.907 5.300 -9.654 1.00 55.78 72 LEU A C 1
ATOM 561 O O . LEU A 1 72 ? 13.338 4.231 -9.445 1.00 55.78 72 LEU A O 1
ATOM 565 N N . SER A 1 73 ? 14.065 5.794 -10.890 1.00 54.72 73 SER A N 1
ATOM 566 C CA . SER A 1 73 ? 13.603 5.123 -12.107 1.00 54.72 73 SER A CA 1
ATOM 567 C C . SER A 1 73 ? 14.217 3.740 -12.326 1.00 54.72 73 SER A C 1
ATOM 569 O O . SER A 1 73 ? 13.525 2.891 -12.872 1.00 54.72 73 SER A O 1
ATOM 571 N N . ALA A 1 74 ? 15.464 3.502 -11.905 1.00 54.25 74 ALA A N 1
ATOM 572 C CA . ALA A 1 74 ? 16.135 2.211 -12.057 1.00 54.25 74 ALA A CA 1
ATOM 573 C C . ALA A 1 74 ? 15.523 1.150 -11.125 1.00 54.25 74 ALA A C 1
ATOM 575 O O . ALA A 1 74 ? 15.281 0.023 -11.543 1.00 54.25 74 ALA A O 1
ATOM 576 N N . ILE A 1 75 ? 15.169 1.534 -9.892 1.00 56.06 75 ILE A N 1
ATOM 577 C CA . ILE A 1 75 ? 14.507 0.641 -8.925 1.00 56.06 75 ILE A CA 1
ATOM 578 C C . ILE A 1 75 ? 13.032 0.418 -9.313 1.00 56.06 75 ILE A C 1
ATOM 580 O O . ILE A 1 75 ? 12.530 -0.705 -9.253 1.00 56.06 75 ILE A O 1
ATOM 584 N N . LEU A 1 76 ? 12.352 1.461 -9.806 1.00 55.78 76 LEU A N 1
ATOM 585 C CA . LEU A 1 76 ? 10.993 1.377 -10.366 1.00 55.78 76 LEU A CA 1
ATOM 586 C C . LEU A 1 76 ? 10.907 0.517 -11.642 1.00 55.78 76 LEU A C 1
ATOM 588 O O . LEU A 1 76 ? 9.820 0.053 -11.981 1.00 55.78 76 LEU A O 1
ATOM 592 N N . ARG A 1 77 ? 12.027 0.293 -12.343 1.00 60.56 77 ARG A N 1
ATOM 593 C CA . ARG A 1 77 ? 12.111 -0.522 -13.568 1.00 60.56 77 ARG A CA 1
ATOM 594 C C . ARG A 1 77 ? 12.430 -1.990 -13.346 1.00 60.56 77 ARG A C 1
ATOM 596 O O . ARG A 1 77 ? 12.565 -2.714 -14.326 1.00 60.56 77 ARG A O 1
ATOM 603 N N . THR A 1 78 ? 12.566 -2.432 -12.101 1.00 64.62 78 THR A N 1
ATOM 604 C CA . THR A 1 78 ? 12.914 -3.825 -11.826 1.00 64.62 78 THR A CA 1
ATOM 605 C C . THR A 1 78 ? 11.883 -4.764 -12.461 1.00 64.62 78 THR A C 1
ATOM 607 O O . THR A 1 78 ? 10.689 -4.640 -12.186 1.00 64.62 78 THR A O 1
ATOM 610 N N . ASP A 1 79 ? 12.339 -5.704 -13.295 1.00 63.09 79 ASP A N 1
ATOM 611 C CA . ASP A 1 79 ? 11.476 -6.674 -13.993 1.00 63.09 79 ASP A CA 1
ATOM 612 C C . ASP A 1 79 ? 10.837 -7.695 -13.031 1.00 63.09 79 ASP A C 1
ATOM 614 O O . ASP A 1 79 ? 9.889 -8.391 -13.393 1.00 63.09 79 ASP A O 1
ATOM 618 N N . SER A 1 80 ? 11.326 -7.770 -11.786 1.00 68.25 80 SER A N 1
ATOM 619 C CA . SER A 1 80 ? 10.763 -8.623 -10.737 1.00 68.25 80 SER A CA 1
ATOM 620 C C . SER A 1 80 ? 9.456 -8.032 -10.177 1.00 68.25 80 SER A C 1
ATOM 622 O O . SER A 1 80 ? 9.478 -6.956 -9.563 1.00 68.25 80 SER A O 1
ATOM 624 N N . PRO A 1 81 ? 8.323 -8.750 -10.305 1.00 71.38 81 PRO A N 1
ATOM 625 C CA . PRO A 1 81 ? 7.032 -8.355 -9.740 1.00 71.38 81 PRO A CA 1
ATOM 626 C C . PRO A 1 81 ? 7.084 -8.096 -8.231 1.00 71.38 81 PRO A C 1
ATOM 628 O O . PRO A 1 81 ? 6.520 -7.112 -7.751 1.00 71.38 81 PRO A O 1
ATOM 631 N N . SER A 1 82 ? 7.791 -8.951 -7.491 1.00 73.19 82 SER A N 1
ATOM 632 C CA . SER A 1 82 ? 7.906 -8.861 -6.034 1.00 73.19 82 SER A CA 1
ATOM 633 C C . SER A 1 82 ? 8.627 -7.597 -5.578 1.00 73.19 82 SER A C 1
ATOM 635 O O . SER A 1 82 ? 8.203 -6.964 -4.612 1.00 73.19 82 SER A O 1
ATOM 637 N N . ILE A 1 83 ? 9.666 -7.170 -6.304 1.00 76.94 83 ILE A N 1
ATOM 638 C CA . ILE A 1 83 ? 10.405 -5.942 -5.979 1.00 76.94 83 ILE A CA 1
ATOM 639 C C . ILE A 1 83 ? 9.520 -4.708 -6.186 1.00 76.94 83 ILE A C 1
ATOM 641 O O . ILE A 1 83 ? 9.528 -3.804 -5.352 1.00 76.94 83 ILE A O 1
ATOM 645 N N . GLN A 1 84 ? 8.699 -4.689 -7.240 1.00 75.06 84 GLN A N 1
ATOM 646 C CA . GLN A 1 84 ? 7.749 -3.599 -7.478 1.00 75.06 84 GLN A CA 1
ATOM 647 C C . GLN A 1 84 ? 6.709 -3.483 -6.354 1.00 75.06 84 GLN A C 1
ATOM 649 O O . GLN A 1 84 ? 6.453 -2.384 -5.856 1.00 75.06 84 GLN A O 1
ATOM 654 N N . VAL A 1 85 ? 6.138 -4.610 -5.917 1.00 78.81 85 VAL A N 1
ATOM 655 C CA . VAL A 1 85 ? 5.181 -4.643 -4.798 1.00 78.81 85 VAL A CA 1
ATOM 656 C C . VAL A 1 85 ? 5.850 -4.201 -3.494 1.00 78.81 85 VAL A C 1
ATOM 658 O O . VAL A 1 85 ? 5.302 -3.366 -2.776 1.00 78.81 85 VAL A O 1
ATO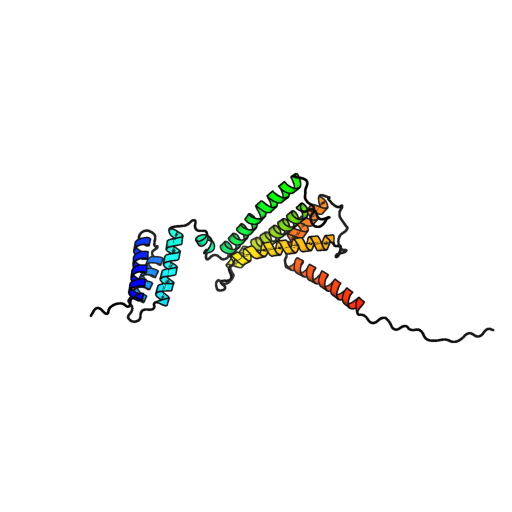M 661 N N . MET A 1 86 ? 7.054 -4.705 -3.212 1.00 80.88 86 MET A N 1
ATOM 662 C CA . MET A 1 86 ? 7.820 -4.353 -2.016 1.00 80.88 86 MET A CA 1
ATOM 663 C C . MET A 1 86 ? 8.170 -2.862 -1.975 1.00 80.88 86 MET A C 1
ATOM 665 O O . MET A 1 86 ? 8.097 -2.251 -0.913 1.00 80.88 86 MET A O 1
ATOM 669 N N . LEU A 1 87 ? 8.490 -2.251 -3.119 1.00 81.69 87 LEU A N 1
ATOM 670 C CA . LEU A 1 87 ? 8.763 -0.817 -3.209 1.00 81.69 87 LEU A CA 1
ATOM 671 C C . LEU A 1 87 ? 7.515 0.025 -2.916 1.00 81.69 87 LEU A C 1
ATOM 673 O O . LEU A 1 87 ? 7.593 0.980 -2.144 1.00 81.69 87 LEU A O 1
ATOM 677 N N . GLY A 1 88 ? 6.357 -0.352 -3.470 1.00 80.31 88 GLY A N 1
ATOM 678 C CA . GLY A 1 88 ? 5.083 0.306 -3.156 1.00 80.31 88 GLY A CA 1
ATOM 679 C C . GLY A 1 88 ? 4.731 0.209 -1.667 1.00 80.31 88 GLY A C 1
ATOM 680 O O . GLY A 1 88 ? 4.324 1.196 -1.051 1.00 80.31 88 GLY A O 1
ATOM 681 N N . LEU A 1 89 ? 4.978 -0.958 -1.073 1.00 82.38 89 LEU A N 1
ATOM 682 C CA . LEU A 1 89 ? 4.760 -1.234 0.344 1.00 82.38 89 LEU A CA 1
ATOM 683 C C . LEU A 1 89 ? 5.722 -0.443 1.245 1.00 82.38 89 LEU A C 1
ATOM 685 O O . LEU A 1 89 ? 5.287 0.156 2.225 1.00 82.38 89 LEU A O 1
ATOM 689 N N . MET A 1 90 ? 7.005 -0.358 0.883 1.00 84.06 90 MET A N 1
ATOM 690 C CA . MET A 1 90 ? 7.996 0.468 1.582 1.00 84.06 90 MET A CA 1
ATOM 691 C C . MET A 1 90 ? 7.632 1.954 1.535 1.00 84.06 90 MET A C 1
ATOM 693 O O . MET A 1 90 ? 7.690 2.623 2.564 1.00 84.06 90 MET A O 1
ATOM 697 N N . CYS A 1 91 ? 7.207 2.468 0.375 1.00 83.69 91 CYS A N 1
ATOM 698 C CA . CYS A 1 91 ? 6.719 3.843 0.250 1.00 83.69 91 CYS A CA 1
ATOM 699 C C . CYS A 1 91 ? 5.498 4.100 1.139 1.00 83.69 91 CYS A C 1
ATOM 701 O O . CYS A 1 91 ? 5.438 5.130 1.809 1.00 83.69 91 CYS A O 1
ATOM 703 N N . SER A 1 92 ? 4.542 3.167 1.170 1.00 82.44 92 SER A N 1
ATOM 704 C CA . SER A 1 92 ? 3.376 3.266 2.049 1.00 82.44 92 SER A CA 1
ATOM 705 C C . SER A 1 92 ? 3.791 3.315 3.523 1.00 82.44 92 SER A C 1
ATOM 707 O O . SER A 1 92 ? 3.396 4.236 4.235 1.00 82.44 92 SER A O 1
ATOM 709 N N . LEU A 1 93 ? 4.667 2.406 3.966 1.00 84.56 93 LEU A N 1
ATOM 710 C CA . LEU A 1 93 ? 5.150 2.371 5.348 1.00 84.56 93 LEU A CA 1
ATOM 711 C C . LEU A 1 93 ? 5.905 3.655 5.725 1.00 84.56 93 LEU A C 1
ATOM 713 O O . LEU A 1 93 ? 5.680 4.227 6.792 1.00 84.56 93 LEU A O 1
ATOM 717 N N . LEU A 1 94 ? 6.753 4.154 4.822 1.00 86.94 94 LEU A N 1
ATOM 718 C CA . LEU A 1 94 ? 7.509 5.387 5.025 1.00 86.94 94 LEU A CA 1
ATOM 719 C C . LEU A 1 94 ? 6.587 6.600 5.209 1.00 86.94 94 LEU A C 1
ATOM 721 O O . LEU A 1 94 ? 6.868 7.451 6.048 1.00 86.94 94 LEU A O 1
ATOM 725 N N . LEU A 1 95 ? 5.469 6.660 4.478 1.00 86.00 95 LEU A N 1
ATOM 726 C CA . LEU A 1 95 ? 4.468 7.721 4.626 1.00 86.00 95 LEU A CA 1
ATOM 727 C C . LEU A 1 95 ? 3.693 7.632 5.948 1.00 86.00 95 LEU A C 1
ATOM 729 O O . LEU A 1 95 ? 3.248 8.658 6.459 1.00 86.00 95 LEU A O 1
ATOM 733 N N . THR A 1 96 ? 3.553 6.439 6.531 1.00 84.44 96 THR A N 1
ATOM 734 C CA . THR A 1 96 ? 2.843 6.265 7.810 1.00 84.44 96 THR A CA 1
ATOM 735 C C . THR A 1 96 ? 3.654 6.667 9.040 1.00 84.44 96 THR A C 1
ATOM 737 O O . THR A 1 96 ? 3.080 7.139 10.021 1.00 84.44 96 THR A O 1
ATOM 740 N N . LEU A 1 97 ? 4.984 6.545 8.994 1.00 86.88 97 LEU A N 1
ATOM 741 C CA . LEU A 1 97 ? 5.869 6.896 10.111 1.00 86.88 97 LEU A CA 1
ATOM 742 C C . LEU A 1 97 ? 5.718 8.347 10.617 1.00 86.88 97 LEU A C 1
ATOM 744 O O . LEU A 1 97 ? 5.543 8.532 11.822 1.00 86.88 97 LEU A O 1
ATOM 748 N N . PRO A 1 98 ? 5.771 9.389 9.761 1.00 87.88 98 PRO A N 1
ATOM 749 C CA . PRO A 1 98 ? 5.626 10.768 10.223 1.00 87.88 98 PRO A CA 1
ATOM 750 C C . PRO A 1 98 ? 4.228 11.045 10.785 1.00 87.88 98 PRO A C 1
ATOM 752 O O . PRO A 1 98 ? 4.098 11.847 11.708 1.00 87.88 98 PRO A O 1
ATOM 755 N N . VAL A 1 99 ? 3.197 10.351 10.289 1.00 86.56 99 VAL A N 1
ATOM 756 C CA . VAL A 1 99 ? 1.831 10.441 10.828 1.00 86.56 99 VAL A CA 1
ATOM 757 C C . VAL A 1 99 ? 1.775 9.863 12.243 1.00 86.56 99 VAL A C 1
ATOM 759 O O . VAL A 1 99 ? 1.217 10.501 13.133 1.00 86.56 99 VAL A O 1
ATOM 762 N N . LEU A 1 100 ? 2.412 8.710 12.481 1.00 85.44 100 LEU A N 1
ATOM 763 C CA . LEU A 1 100 ? 2.523 8.116 13.816 1.00 85.44 100 LEU A CA 1
ATOM 764 C C . LEU A 1 100 ? 3.248 9.060 14.784 1.00 85.44 100 LEU A C 1
ATOM 766 O O . LEU A 1 100 ? 2.703 9.400 15.834 1.00 85.44 100 LEU A O 1
ATOM 770 N N . ILE A 1 101 ? 4.438 9.537 14.408 1.00 86.19 101 ILE A N 1
ATOM 771 C CA . ILE A 1 101 ? 5.245 10.442 15.243 1.00 86.19 101 ILE A CA 1
ATOM 772 C C . ILE A 1 101 ? 4.475 11.735 15.538 1.00 86.19 101 ILE A C 1
ATOM 774 O O . ILE A 1 101 ? 4.426 12.181 16.683 1.00 86.19 101 ILE A O 1
ATOM 778 N N . GLY A 1 102 ? 3.835 12.320 14.521 1.00 85.44 102 GLY A N 1
ATOM 779 C CA . GLY A 1 102 ? 3.009 13.515 14.676 1.00 85.44 102 GLY A CA 1
ATOM 780 C C . GLY A 1 102 ? 1.822 13.292 15.613 1.00 85.44 102 GLY A C 1
ATOM 781 O O . GLY A 1 102 ? 1.527 14.154 16.439 1.00 85.44 102 GLY A O 1
ATOM 782 N N . SER A 1 103 ? 1.174 12.126 15.535 1.00 82.25 103 SER A N 1
ATOM 783 C CA . SER A 1 103 ? 0.042 11.784 16.402 1.00 82.25 103 SER A CA 1
ATOM 784 C C . SER A 1 103 ? 0.440 11.606 17.870 1.00 82.25 103 SER A C 1
ATOM 786 O O . SER A 1 103 ? -0.256 12.116 18.747 1.00 82.25 103 SER A O 1
ATOM 788 N N . GLU A 1 104 ? 1.583 10.971 18.152 1.00 82.19 104 GLU A N 1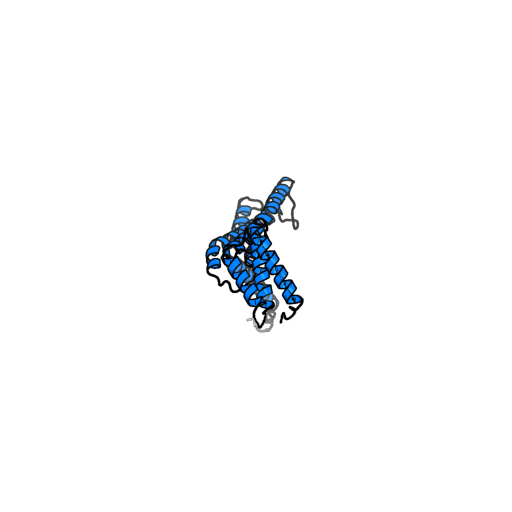
ATOM 789 C CA . GLU A 1 104 ? 2.100 10.835 19.521 1.00 82.19 104 GLU A CA 1
ATOM 790 C C . GLU A 1 104 ? 2.561 12.184 20.079 1.00 82.19 104 GLU A C 1
ATOM 792 O O . GLU A 1 104 ? 2.272 12.523 21.227 1.00 82.19 104 GLU A O 1
ATOM 797 N N . LEU A 1 105 ? 3.200 13.018 19.254 1.00 85.00 105 LEU A N 1
ATOM 798 C CA . LEU A 1 105 ? 3.569 14.373 19.659 1.00 85.00 105 LEU A CA 1
ATOM 799 C C . LEU A 1 105 ? 2.333 15.221 19.998 1.00 85.00 105 LEU A C 1
ATOM 801 O O . LEU A 1 105 ? 2.348 15.986 20.965 1.00 85.00 105 LEU A O 1
ATOM 805 N N . LEU A 1 106 ? 1.252 15.077 19.226 1.00 82.06 106 LEU A N 1
ATOM 806 C CA . LEU A 1 106 ? -0.010 15.770 19.477 1.00 82.06 106 LEU A CA 1
ATOM 807 C C . LEU A 1 106 ? -0.699 15.258 20.750 1.00 82.06 106 LEU A C 1
ATOM 809 O O . LEU A 1 106 ? -1.233 16.058 21.519 1.00 82.06 106 LEU A O 1
ATOM 813 N N . ARG A 1 107 ? -0.639 13.946 21.012 1.00 79.94 107 ARG A N 1
ATOM 814 C CA . ARG A 1 107 ? -1.121 13.336 22.258 1.00 79.94 107 ARG A CA 1
ATOM 815 C C . ARG A 1 107 ? -0.404 13.919 23.475 1.00 79.94 107 ARG A C 1
ATOM 817 O O . ARG A 1 107 ? -1.062 14.345 24.420 1.00 79.94 107 ARG A O 1
ATOM 824 N N . LEU A 1 108 ? 0.926 14.009 23.428 1.00 81.25 108 LEU A N 1
ATOM 825 C CA . LEU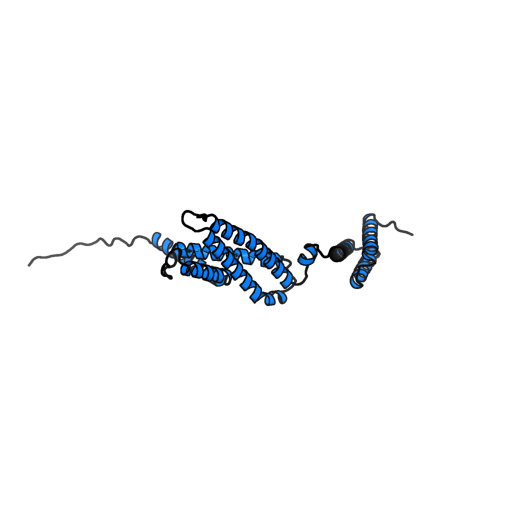 A 1 108 ? 1.737 14.578 24.511 1.00 81.25 108 LEU A CA 1
ATOM 826 C C . LEU A 1 108 ? 1.458 16.072 24.750 1.00 81.25 108 LEU A C 1
ATOM 828 O O . LEU A 1 108 ? 1.613 16.552 25.869 1.00 81.25 108 LEU A O 1
ATOM 832 N N . ARG A 1 109 ? 1.018 16.809 23.722 1.00 81.06 109 ARG A N 1
ATOM 833 C CA . ARG A 1 109 ? 0.665 18.239 23.807 1.00 81.06 109 ARG A CA 1
ATOM 834 C C . ARG A 1 109 ? -0.748 18.528 24.330 1.00 81.06 109 ARG A C 1
ATOM 836 O O . ARG A 1 109 ? -1.157 19.685 24.323 1.00 81.06 109 ARG A O 1
ATOM 843 N N . GLY A 1 110 ? -1.473 17.515 24.799 1.00 72.00 110 GLY A N 1
ATOM 844 C CA . GLY A 1 110 ? -2.819 17.668 25.363 1.00 72.00 110 GLY A CA 1
ATOM 845 C C . GLY A 1 110 ? -3.930 17.032 24.531 1.00 72.00 110 GLY A C 1
ATOM 846 O O . GLY A 1 110 ? -5.087 17.107 24.932 1.00 72.00 110 GLY A O 1
ATOM 847 N N . GLY A 1 111 ? -3.589 16.368 23.420 1.00 65.69 111 GLY A N 1
ATOM 848 C CA . GLY A 1 111 ? -4.540 15.647 22.582 1.00 65.69 111 GLY A CA 1
ATOM 849 C C . GLY A 1 111 ? -5.538 16.560 21.866 1.00 65.69 111 GLY A C 1
ATOM 850 O O . GLY A 1 111 ? -5.830 17.681 22.268 1.00 65.69 111 GLY A O 1
ATOM 851 N N . PHE A 1 112 ? -6.081 16.073 20.758 1.00 70.56 112 PHE A N 1
ATOM 852 C CA . PHE A 1 112 ? -7.172 16.736 20.055 1.00 70.56 112 PHE A CA 1
ATOM 853 C C . PHE A 1 112 ? -8.295 15.720 19.863 1.00 70.56 112 PHE A C 1
ATOM 855 O O . PHE A 1 112 ? -8.038 14.560 19.530 1.00 70.56 112 PHE A O 1
ATOM 862 N N . ARG A 1 113 ? -9.539 16.132 20.111 1.00 69.31 113 ARG A N 1
ATOM 863 C CA . ARG A 1 113 ? -10.717 15.295 19.869 1.00 69.31 113 ARG A CA 1
ATOM 864 C C . ARG A 1 113 ? -11.263 15.627 18.487 1.00 69.31 113 ARG A C 1
ATOM 866 O O . ARG A 1 113 ? -11.627 16.772 18.232 1.00 69.31 113 ARG A O 1
ATOM 873 N N . LEU A 1 114 ? -11.317 14.636 17.601 1.00 66.19 114 LEU A N 1
ATOM 874 C CA . LEU A 1 114 ? -12.038 14.745 16.335 1.00 66.19 114 LEU A CA 1
ATOM 875 C C . LEU A 1 114 ? -13.497 14.324 16.549 1.00 66.19 114 LEU A C 1
ATOM 877 O O . LEU A 1 114 ? -13.791 13.458 17.369 1.00 66.19 114 LEU A O 1
ATOM 881 N N . PHE A 1 115 ? -14.424 14.936 15.808 1.00 63.38 115 PHE A N 1
ATOM 882 C CA . PHE A 1 115 ? -15.859 14.619 15.884 1.00 63.38 115 PHE A CA 1
ATOM 883 C C . PHE A 1 115 ? -16.450 14.694 17.310 1.00 63.38 115 PHE A C 1
ATOM 885 O O . PHE A 1 115 ? -17.298 13.889 17.682 1.00 63.38 115 PHE A O 1
ATOM 892 N N . GLY A 1 116 ? -15.985 15.645 18.130 1.00 59.81 116 GLY A N 1
ATOM 893 C CA . GLY A 1 116 ? -16.518 15.950 19.470 1.00 59.81 116 GLY A CA 1
ATOM 894 C C . GLY A 1 116 ? -16.197 14.925 20.569 1.00 59.81 116 GLY A C 1
ATOM 895 O O . GLY A 1 116 ? -15.908 15.317 21.699 1.00 59.81 116 GLY A O 1
ATOM 896 N N . HIS A 1 117 ? -16.168 13.631 20.240 1.00 69.44 117 HIS A N 1
ATOM 897 C CA . HIS A 1 117 ? -16.022 12.531 21.199 1.00 69.44 117 HIS A CA 1
ATOM 898 C C . HIS A 1 117 ? -14.941 11.506 20.830 1.00 69.44 117 HIS A C 1
ATOM 900 O O . HIS A 1 117 ? -14.591 10.688 21.676 1.00 69.44 117 HIS A O 1
ATOM 906 N N . LEU A 1 118 ? -14.386 11.534 19.612 1.00 72.25 118 LEU A N 1
ATOM 907 C CA . LEU A 1 118 ? -13.411 10.535 19.172 1.00 72.25 118 LEU A CA 1
ATOM 908 C C . LEU A 1 118 ? -11.978 11.029 19.395 1.00 72.25 118 LEU A C 1
ATOM 910 O O . LEU A 1 118 ? -11.566 12.088 18.914 1.00 72.25 118 LEU A O 1
ATOM 914 N N . GLU A 1 119 ? -11.193 10.255 20.138 1.00 79.44 119 GLU A N 1
ATOM 915 C CA . GLU A 1 119 ? -9.788 10.571 20.371 1.00 79.44 119 GLU A CA 1
ATOM 916 C C . GLU A 1 119 ? -8.997 10.419 19.068 1.00 79.44 119 GLU A C 1
ATOM 918 O O . GLU A 1 119 ? -8.925 9.331 18.490 1.00 79.44 119 GLU A O 1
ATOM 923 N N . ALA A 1 120 ? -8.380 11.509 18.598 1.00 81.19 120 ALA A N 1
ATOM 924 C CA . ALA A 1 120 ? -7.624 11.493 17.345 1.00 81.19 120 ALA A CA 1
ATOM 925 C C . ALA A 1 120 ? -6.494 10.455 17.373 1.00 81.19 120 ALA A C 1
ATOM 927 O O . ALA A 1 120 ? -6.219 9.804 16.368 1.00 81.19 120 ALA A O 1
ATOM 928 N N . HIS A 1 121 ? -5.869 10.266 18.538 1.00 82.69 121 HIS A N 1
ATOM 929 C CA . HIS A 1 121 ? -4.821 9.267 18.738 1.00 82.69 121 HIS A CA 1
ATOM 930 C C . HIS A 1 121 ? -5.320 7.836 18.503 1.00 82.69 121 HIS A C 1
ATOM 932 O O . HIS A 1 121 ? -4.649 7.071 17.806 1.00 82.69 121 HIS A O 1
ATOM 938 N N . LEU A 1 122 ? -6.517 7.491 18.991 1.00 85.50 122 LEU A N 1
ATOM 939 C CA . LEU A 1 122 ? -7.111 6.175 18.760 1.00 85.50 122 LEU A CA 1
ATOM 940 C C . LEU A 1 122 ? -7.401 5.963 17.270 1.00 85.50 122 LEU A C 1
ATOM 942 O O . LEU A 1 122 ? -7.073 4.907 16.735 1.00 85.50 122 LEU A O 1
ATOM 946 N N . MET A 1 123 ? -7.948 6.975 16.584 1.00 88.38 123 MET A N 1
ATOM 947 C CA . MET A 1 123 ? -8.194 6.901 15.138 1.00 88.38 123 MET A CA 1
ATOM 948 C C . MET A 1 123 ? -6.905 6.650 14.353 1.00 88.38 123 MET A C 1
ATOM 950 O O . MET A 1 123 ? -6.875 5.767 13.497 1.00 88.38 123 MET A O 1
ATOM 954 N N . VAL A 1 124 ? -5.836 7.399 14.647 1.00 88.94 124 VAL A N 1
ATOM 955 C CA . VAL A 1 124 ? -4.540 7.191 13.987 1.00 88.94 124 VAL A CA 1
ATOM 956 C C . VAL A 1 124 ? -4.003 5.793 14.292 1.00 88.94 124 VAL A C 1
ATOM 958 O O . VAL A 1 124 ? -3.605 5.085 13.371 1.00 88.94 124 VAL A O 1
ATOM 961 N N . SER A 1 125 ? -4.049 5.357 15.551 1.00 88.81 125 SER A N 1
ATOM 962 C CA . SER A 1 125 ? -3.573 4.028 15.960 1.00 88.81 125 SER A CA 1
ATOM 963 C C . SER A 1 125 ? -4.316 2.894 15.239 1.00 88.81 125 SER A C 1
ATOM 965 O O . SER A 1 125 ? -3.695 1.946 14.760 1.00 88.81 125 SER A O 1
ATOM 967 N N . VAL A 1 126 ? -5.637 3.021 15.098 1.00 92.75 126 VAL A N 1
ATOM 968 C CA . VAL A 1 126 ? -6.507 2.097 14.352 1.00 92.75 126 VAL A CA 1
ATOM 969 C C . VAL A 1 126 ? -6.149 2.059 12.869 1.00 92.75 126 VAL A C 1
ATOM 971 O O . VAL A 1 126 ? -5.966 0.981 12.303 1.00 92.75 126 VAL A O 1
ATOM 974 N N . VAL A 1 127 ? -5.988 3.227 12.242 1.00 92.38 127 VAL A N 1
ATOM 975 C CA . VAL A 1 127 ? -5.596 3.335 10.830 1.00 92.38 127 VAL A CA 1
ATOM 976 C C . VAL A 1 127 ? -4.244 2.664 10.591 1.00 92.38 127 VAL A C 1
ATOM 978 O O . VAL A 1 127 ? -4.102 1.876 9.657 1.00 92.38 127 VAL A O 1
ATOM 981 N N . LEU A 1 128 ? -3.264 2.918 11.458 1.00 91.44 128 LEU A N 1
ATOM 982 C CA . LEU A 1 128 ? -1.935 2.316 11.362 1.00 91.44 128 LEU A CA 1
ATOM 983 C C . LEU A 1 128 ? -1.973 0.799 11.556 1.00 91.44 128 LEU A C 1
ATOM 985 O O . LEU A 1 128 ? -1.326 0.074 10.800 1.00 91.44 128 LEU A O 1
ATOM 989 N N . ALA A 1 129 ? -2.763 0.307 12.512 1.00 93.81 129 ALA A N 1
ATOM 990 C CA . ALA A 1 129 ? -2.972 -1.124 12.698 1.00 93.81 129 ALA A CA 1
ATOM 991 C C . ALA A 1 129 ? -3.595 -1.773 11.447 1.00 93.81 129 ALA A C 1
ATOM 993 O O . ALA A 1 129 ? -3.133 -2.831 11.017 1.00 93.81 129 ALA A O 1
ATOM 994 N N . GLY A 1 130 ? -4.569 -1.116 10.807 1.00 93.88 130 GLY A N 1
ATOM 995 C CA . GLY A 1 130 ? -5.151 -1.558 9.534 1.00 93.88 130 GLY A CA 1
ATOM 996 C C . GLY A 1 130 ? -4.143 -1.607 8.385 1.00 93.88 130 GLY A C 1
ATOM 997 O O . GLY A 1 130 ? -4.075 -2.597 7.651 1.00 93.88 130 GLY A O 1
ATOM 998 N N . ILE A 1 131 ? -3.298 -0.579 8.262 1.00 92.88 131 ILE A N 1
ATOM 999 C CA . ILE A 1 131 ? -2.209 -0.546 7.274 1.00 92.88 131 ILE A CA 1
ATOM 1000 C C . ILE A 1 131 ? -1.229 -1.698 7.513 1.00 92.88 131 ILE A C 1
ATOM 1002 O O . ILE A 1 131 ? -0.867 -2.398 6.566 1.00 92.88 131 ILE A O 1
ATOM 1006 N N . LEU A 1 132 ? -0.833 -1.941 8.765 1.00 91.94 132 LEU A N 1
ATOM 1007 C CA . LEU A 1 132 ? 0.054 -3.047 9.138 1.00 91.94 132 LEU A CA 1
ATOM 1008 C C . LEU A 1 132 ? -0.565 -4.415 8.831 1.00 91.94 132 LEU A C 1
ATOM 1010 O O . LEU A 1 132 ? 0.119 -5.285 8.288 1.00 91.94 132 LEU A O 1
ATOM 1014 N N . GLY A 1 133 ? -1.856 -4.596 9.110 1.00 91.38 133 GLY A N 1
ATOM 1015 C CA . GLY A 1 133 ? -2.599 -5.807 8.762 1.00 91.38 133 GLY A CA 1
ATOM 1016 C C . GLY A 1 133 ? -2.571 -6.077 7.261 1.00 91.38 133 GLY A C 1
ATOM 1017 O O . GLY A 1 133 ? -2.138 -7.145 6.822 1.00 91.38 133 GLY A O 1
ATOM 1018 N N . SER A 1 134 ? -2.934 -5.076 6.455 1.00 91.88 134 SER A N 1
ATOM 1019 C CA . SER A 1 134 ? -2.916 -5.195 4.991 1.00 91.88 134 SER A CA 1
ATOM 1020 C C . SER A 1 134 ? -1.510 -5.428 4.443 1.00 91.88 134 SER A C 1
ATOM 1022 O O . SER A 1 134 ? -1.326 -6.213 3.515 1.00 91.88 134 SER A O 1
ATOM 1024 N N . THR A 1 135 ? -0.510 -4.755 5.003 1.00 89.44 135 THR A N 1
ATOM 1025 C CA . THR A 1 135 ? 0.902 -4.928 4.645 1.00 89.44 135 THR A CA 1
ATOM 1026 C C . THR A 1 135 ? 1.338 -6.370 4.894 1.00 89.44 135 THR A C 1
ATOM 1028 O O . THR A 1 135 ? 1.889 -7.020 4.006 1.00 89.44 135 THR A O 1
ATOM 1031 N N . THR A 1 136 ? 1.016 -6.912 6.071 1.00 89.06 136 THR A N 1
ATOM 1032 C CA . THR A 1 136 ? 1.324 -8.299 6.444 1.00 89.06 136 THR A CA 1
ATOM 1033 C C . THR A 1 136 ? 0.626 -9.292 5.512 1.00 89.06 136 THR A C 1
ATOM 1035 O O . THR A 1 136 ? 1.243 -10.256 5.064 1.00 89.06 136 THR A O 1
ATOM 1038 N N . SER A 1 137 ? -0.628 -9.023 5.136 1.00 90.12 137 SER A N 1
ATOM 1039 C CA . SER A 1 137 ? -1.393 -9.834 4.175 1.00 90.12 137 SER A CA 1
ATOM 1040 C C . SER A 1 137 ? -0.712 -9.922 2.801 1.00 90.12 137 SER A C 1
ATOM 1042 O O . SER A 1 137 ? -0.670 -10.990 2.187 1.00 90.12 137 SER A O 1
ATOM 1044 N N . ILE A 1 138 ? -0.109 -8.823 2.329 1.00 86.06 138 ILE A N 1
ATOM 1045 C CA . ILE A 1 138 ? 0.682 -8.809 1.087 1.00 86.06 138 ILE A CA 1
ATOM 1046 C C . ILE A 1 138 ? 1.985 -9.583 1.257 1.00 86.06 138 ILE A C 1
ATOM 1048 O O . ILE A 1 138 ? 2.312 -10.396 0.397 1.00 86.06 138 ILE A O 1
ATOM 1052 N N . LEU A 1 139 ? 2.716 -9.352 2.352 1.00 84.69 139 LEU A N 1
ATOM 1053 C CA . LEU A 1 139 ? 4.005 -10.001 2.604 1.00 84.69 139 LEU A CA 1
ATOM 1054 C C . LEU A 1 139 ? 3.878 -11.527 2.652 1.00 84.69 139 LEU A C 1
ATOM 1056 O O . LEU A 1 139 ? 4.708 -12.226 2.077 1.00 84.69 139 LEU A O 1
ATOM 1060 N N . VAL A 1 140 ? 2.810 -12.049 3.261 1.00 86.06 140 VAL A N 1
ATOM 1061 C CA . VAL A 1 140 ? 2.536 -13.496 3.299 1.00 86.06 140 VAL A CA 1
ATOM 1062 C C . VAL A 1 140 ? 2.266 -14.065 1.898 1.00 86.06 140 VAL A C 1
ATOM 1064 O O . VAL A 1 140 ? 2.617 -15.211 1.629 1.00 86.06 140 VAL A O 1
ATOM 1067 N N . ARG A 1 141 ? 1.699 -13.266 0.987 1.00 81.75 141 ARG A N 1
ATOM 1068 C CA . ARG A 1 141 ? 1.365 -13.659 -0.395 1.00 81.75 141 ARG A CA 1
ATOM 1069 C C . ARG A 1 141 ? 2.403 -13.226 -1.431 1.00 81.75 141 ARG A C 1
ATOM 1071 O O . ARG A 1 141 ? 2.168 -13.382 -2.624 1.00 81.75 141 ARG A O 1
ATOM 1078 N N . ILE A 1 142 ? 3.552 -12.682 -1.015 1.00 79.62 142 ILE A N 1
ATOM 1079 C CA . ILE A 1 142 ? 4.546 -12.103 -1.936 1.00 79.62 142 ILE A CA 1
ATOM 1080 C C . ILE A 1 142 ? 5.010 -13.126 -2.992 1.00 79.62 142 ILE A C 1
ATOM 1082 O O . ILE A 1 142 ? 5.155 -12.790 -4.162 1.00 79.62 142 ILE A O 1
ATOM 1086 N N . ARG A 1 143 ? 5.137 -14.400 -2.593 1.00 73.62 143 ARG A N 1
ATOM 1087 C CA . ARG A 1 143 ? 5.564 -15.514 -3.459 1.00 73.62 143 ARG A CA 1
ATOM 1088 C C . ARG A 1 143 ? 4.585 -15.806 -4.598 1.00 73.62 143 ARG A C 1
ATOM 1090 O O . ARG A 1 143 ? 5.010 -16.261 -5.655 1.00 73.62 143 ARG A O 1
ATOM 1097 N N . ASP A 1 144 ? 3.303 -15.505 -4.411 1.00 73.19 144 ASP A N 1
ATOM 1098 C CA . ASP A 1 144 ? 2.273 -15.721 -5.430 1.00 73.19 144 ASP A CA 1
ATOM 1099 C C . ASP A 1 144 ? 2.416 -14.711 -6.584 1.00 73.19 144 ASP A C 1
ATOM 1101 O O . ASP A 1 144 ? 2.021 -14.984 -7.718 1.00 73.19 144 ASP A O 1
ATOM 1105 N N . PHE A 1 145 ? 3.032 -13.549 -6.329 1.00 68.25 145 PHE A N 1
ATOM 1106 C CA . PHE A 1 145 ? 3.258 -12.523 -7.350 1.00 68.25 145 PHE A CA 1
ATOM 1107 C C . PHE A 1 145 ? 4.405 -12.860 -8.307 1.00 68.25 145 PHE A C 1
ATOM 1109 O O . PHE A 1 145 ? 4.386 -12.380 -9.443 1.00 68.25 145 PHE A O 1
ATOM 1116 N N . ASP A 1 146 ? 5.364 -13.691 -7.887 1.00 64.19 146 ASP A N 1
ATOM 1117 C CA . ASP A 1 146 ? 6.450 -14.171 -8.755 1.00 64.19 146 ASP A CA 1
ATOM 1118 C C . ASP A 1 146 ? 5.956 -15.190 -9.792 1.00 64.19 146 ASP A C 1
ATOM 1120 O O . ASP A 1 146 ? 6.540 -15.312 -10.866 1.00 64.19 146 ASP A O 1
ATOM 1124 N N . GLN A 1 147 ? 4.852 -15.886 -9.508 1.00 61.69 147 GLN A N 1
ATOM 1125 C CA . GLN A 1 147 ? 4.244 -16.863 -10.420 1.00 61.69 147 GLN A CA 1
ATOM 1126 C C . GLN A 1 147 ? 3.232 -16.226 -11.388 1.00 61.69 147 GLN A C 1
ATOM 1128 O O . GLN A 1 147 ? 2.773 -16.869 -12.333 1.00 61.69 147 GLN A O 1
ATOM 1133 N N . ALA A 1 148 ? 2.870 -14.957 -11.173 1.00 57.66 148 ALA A N 1
ATOM 1134 C CA . ALA A 1 148 ? 1.862 -14.265 -11.962 1.00 57.66 148 ALA A CA 1
ATOM 1135 C C . ALA A 1 148 ? 2.435 -13.717 -13.282 1.00 57.66 148 ALA A C 1
ATOM 1137 O O . ALA A 1 148 ? 3.408 -12.958 -13.298 1.00 57.66 148 ALA A O 1
ATOM 1138 N N . ASN A 1 149 ? 1.766 -14.066 -14.388 1.00 53.16 149 ASN A N 1
ATOM 1139 C CA . ASN A 1 149 ? 2.145 -13.749 -15.768 1.00 53.16 149 ASN A CA 1
ATOM 1140 C C . ASN A 1 149 ? 2.675 -12.304 -15.963 1.00 53.16 149 ASN A C 1
ATOM 1142 O O . ASN A 1 149 ? 2.024 -11.338 -15.549 1.00 53.16 149 ASN A O 1
ATOM 1146 N N . PRO A 1 150 ? 3.808 -12.115 -16.668 1.00 56.06 150 PRO A N 1
ATOM 1147 C CA . PRO A 1 150 ? 4.402 -10.798 -16.930 1.00 56.06 150 PRO A CA 1
ATOM 1148 C C . PRO A 1 150 ? 3.609 -9.931 -17.930 1.00 56.06 150 PRO A C 1
ATOM 1150 O O . PRO A 1 150 ? 3.973 -8.784 -18.170 1.00 56.06 150 PRO A O 1
ATOM 1153 N N . ALA A 1 151 ? 2.523 -10.448 -18.513 1.00 47.16 151 ALA A N 1
ATOM 1154 C CA . ALA A 1 151 ? 1.827 -9.846 -19.653 1.00 47.16 151 ALA A CA 1
ATOM 1155 C C . ALA A 1 151 ? 0.865 -8.684 -19.321 1.00 47.16 151 ALA A C 1
ATOM 1157 O O . ALA A 1 151 ? 0.309 -8.089 -20.241 1.00 47.16 151 ALA A O 1
ATOM 1158 N N . GLN A 1 152 ? 0.651 -8.335 -18.046 1.00 50.47 152 GLN A N 1
ATOM 1159 C CA . GLN A 1 152 ? -0.228 -7.221 -17.663 1.00 50.47 152 GLN A CA 1
ATOM 1160 C C . GLN A 1 152 ? 0.578 -6.077 -17.019 1.00 50.47 152 GLN A C 1
ATOM 1162 O O . GLN A 1 152 ? 1.007 -6.198 -15.870 1.00 50.47 152 GLN A O 1
ATOM 1167 N N . PRO A 1 153 ? 0.792 -4.958 -17.739 1.00 47.88 153 PRO A N 1
ATOM 1168 C CA . PRO A 1 153 ? 1.606 -3.824 -17.300 1.00 47.88 153 PRO A CA 1
ATOM 1169 C C . PRO A 1 153 ? 0.845 -2.843 -16.392 1.00 47.88 153 PRO A C 1
ATOM 1171 O O . PRO A 1 153 ? 1.192 -1.665 -16.317 1.00 47.88 153 PRO A O 1
ATOM 1174 N N . THR A 1 154 ? -0.204 -3.280 -15.689 1.00 50.78 154 THR A N 1
ATOM 1175 C CA . THR A 1 154 ? -0.738 -2.476 -14.585 1.00 50.78 154 THR A CA 1
ATOM 1176 C C . THR A 1 154 ? 0.328 -2.436 -13.497 1.00 50.78 154 THR A C 1
ATOM 1178 O O . THR A 1 154 ? 0.677 -3.482 -12.953 1.00 50.78 154 THR A O 1
ATOM 1181 N N . SER A 1 155 ? 0.877 -1.246 -13.234 1.00 60.66 155 SER A N 1
ATOM 1182 C CA . SER A 1 155 ? 1.963 -0.997 -12.277 1.00 60.66 155 SER A CA 1
ATOM 1183 C C . SER A 1 155 ? 1.753 -1.786 -10.980 1.00 60.66 155 SER A C 1
ATOM 1185 O O . SER A 1 155 ? 0.923 -1.420 -10.145 1.00 60.66 155 SER A O 1
ATOM 1187 N N . LYS A 1 156 ? 2.494 -2.888 -10.803 1.00 69.00 156 LYS A N 1
ATOM 1188 C CA . LYS A 1 156 ? 2.390 -3.756 -9.616 1.00 69.00 156 LYS A CA 1
ATOM 1189 C C . LYS A 1 156 ? 2.793 -2.994 -8.342 1.00 69.00 156 LYS A C 1
ATOM 1191 O O . LYS A 1 156 ? 2.314 -3.306 -7.256 1.00 69.00 156 LYS A O 1
ATOM 1196 N N . VAL A 1 157 ? 3.563 -1.911 -8.499 1.00 62.25 157 VAL A N 1
ATOM 1197 C CA . VAL A 1 157 ? 3.843 -0.900 -7.464 1.00 62.25 157 VAL A CA 1
ATOM 1198 C C . VAL A 1 157 ? 2.557 -0.259 -6.942 1.00 62.25 157 VAL A C 1
ATOM 1200 O O . VAL A 1 157 ? 2.372 -0.140 -5.733 1.00 62.25 157 VAL A O 1
ATOM 1203 N N . MET A 1 158 ? 1.643 0.118 -7.840 1.00 63.72 158 MET A N 1
ATOM 1204 C CA . MET A 1 158 ? 0.374 0.740 -7.463 1.00 63.72 158 MET A CA 1
ATOM 1205 C C . MET A 1 158 ? -0.494 -0.236 -6.670 1.00 63.72 158 MET A C 1
ATOM 1207 O O . MET A 1 158 ? -1.075 0.144 -5.664 1.00 63.72 158 MET A O 1
ATOM 1211 N N . MET A 1 159 ? -0.489 -1.520 -7.039 1.00 70.69 159 MET A N 1
ATOM 1212 C CA . MET A 1 159 ? -1.179 -2.559 -6.270 1.00 70.69 159 MET A CA 1
ATOM 1213 C C . MET A 1 159 ? -0.601 -2.716 -4.852 1.00 70.69 159 MET A C 1
ATOM 1215 O O . MET A 1 159 ? -1.361 -2.856 -3.893 1.00 70.69 159 MET A O 1
ATOM 1219 N N . GLY A 1 160 ? 0.728 -2.646 -4.709 1.00 70.31 160 GLY A N 1
ATOM 1220 C CA . GLY A 1 160 ? 1.407 -2.645 -3.408 1.00 70.31 160 GLY A CA 1
ATOM 1221 C C . GLY A 1 160 ? 1.084 -1.420 -2.544 1.00 70.31 160 GLY A C 1
ATOM 1222 O O . GLY A 1 160 ? 1.089 -1.528 -1.322 1.00 70.31 160 GLY A O 1
ATOM 1223 N N . PHE A 1 161 ? 0.753 -0.283 -3.162 1.00 73.75 161 PHE A N 1
ATOM 1224 C CA . PHE A 1 161 ? 0.398 0.962 -2.474 1.00 73.75 161 PHE A CA 1
ATOM 1225 C C . PHE A 1 161 ? -1.096 1.073 -2.126 1.00 73.75 161 PHE A C 1
ATOM 1227 O O . PHE A 1 161 ? -1.453 1.516 -1.035 1.00 73.75 161 PHE A O 1
ATOM 1234 N N . THR A 1 162 ? -1.988 0.655 -3.029 1.00 78.62 162 THR A N 1
ATOM 1235 C CA . THR A 1 162 ? -3.441 0.772 -2.837 1.00 78.62 162 THR A CA 1
ATOM 1236 C C . THR A 1 162 ? -3.949 -0.157 -1.740 1.00 78.62 162 THR A C 1
ATOM 1238 O O . THR A 1 162 ? -4.855 0.214 -1.001 1.00 78.62 162 THR A O 1
ATOM 1241 N N . LYS A 1 163 ? -3.362 -1.349 -1.584 1.00 85.19 163 LYS A N 1
ATOM 1242 C CA . LYS A 1 163 ? -3.811 -2.304 -0.562 1.00 85.19 163 LYS A CA 1
ATOM 1243 C C . LYS A 1 163 ? -3.712 -1.762 0.872 1.00 85.19 163 LYS A C 1
ATOM 1245 O O . LYS A 1 163 ? -4.737 -1.771 1.549 1.00 85.19 163 LYS A O 1
ATOM 1250 N N . PRO A 1 164 ? -2.565 -1.219 1.325 1.00 87.19 164 PRO A N 1
ATOM 1251 C CA . PRO A 1 164 ? -2.475 -0.519 2.605 1.00 87.19 164 PRO A CA 1
ATOM 1252 C C . PRO A 1 164 ? -3.576 0.525 2.832 1.00 87.19 164 PRO A C 1
ATOM 1254 O O . PRO A 1 164 ? -4.145 0.589 3.920 1.00 87.19 164 PRO A O 1
ATOM 1257 N N . LEU A 1 165 ? -3.920 1.303 1.799 1.00 87.69 165 LEU A N 1
ATOM 1258 C CA . LEU A 1 165 ? -4.979 2.312 1.873 1.00 87.69 165 LEU A CA 1
ATOM 1259 C C . LEU A 1 165 ? -6.368 1.685 2.073 1.00 87.69 165 LEU A C 1
ATOM 1261 O O . LEU A 1 165 ? -7.159 2.180 2.872 1.00 87.69 165 LEU A O 1
ATOM 1265 N N . VAL A 1 166 ? -6.654 0.575 1.390 1.00 89.31 166 VAL A N 1
ATOM 1266 C CA . VAL A 1 166 ? -7.894 -0.193 1.591 1.00 89.31 166 VAL A CA 1
ATOM 1267 C C . VAL A 1 166 ? -7.950 -0.767 3.012 1.00 89.31 166 VAL A C 1
ATOM 1269 O O . VAL A 1 166 ? -8.973 -0.646 3.682 1.00 89.31 166 VAL A O 1
ATOM 1272 N N . GLY A 1 167 ? -6.835 -1.303 3.520 1.00 90.38 167 GLY A N 1
ATOM 1273 C CA . GLY A 1 167 ? -6.741 -1.790 4.900 1.00 90.38 167 GLY A CA 1
ATOM 1274 C C . GLY A 1 167 ? -6.999 -0.705 5.949 1.00 90.38 167 GLY A C 1
ATOM 1275 O O . GLY A 1 167 ? -7.702 -0.950 6.929 1.00 90.38 167 GLY A O 1
ATOM 1276 N N . ALA A 1 168 ? -6.498 0.514 5.720 1.00 92.00 168 ALA A N 1
ATOM 1277 C CA . ALA A 1 168 ? -6.801 1.680 6.552 1.00 92.00 168 ALA A CA 1
ATOM 1278 C C . ALA A 1 168 ? -8.303 2.003 6.575 1.00 92.00 168 ALA A C 1
ATOM 1280 O O . ALA A 1 168 ? -8.869 2.248 7.642 1.00 92.00 168 ALA A O 1
ATOM 1281 N N . ALA A 1 169 ? -8.949 1.993 5.405 1.00 92.00 169 ALA A N 1
ATOM 1282 C CA . ALA A 1 169 ? -10.372 2.287 5.279 1.00 92.00 169 ALA A CA 1
ATOM 1283 C C . ALA A 1 169 ? -11.235 1.247 6.010 1.00 92.00 169 ALA A C 1
ATOM 1285 O O . ALA A 1 169 ? -12.143 1.623 6.751 1.00 92.00 169 ALA A O 1
ATOM 1286 N N . PHE A 1 170 ? -10.922 -0.047 5.874 1.00 93.00 170 PHE A N 1
ATOM 1287 C CA . PHE A 1 170 ? -11.635 -1.110 6.590 1.00 93.00 170 PHE A CA 1
ATOM 1288 C C . PHE A 1 170 ? -11.453 -1.039 8.104 1.00 93.00 170 PHE A C 1
ATOM 1290 O O . PHE A 1 170 ? -12.421 -1.220 8.840 1.00 93.00 170 PHE A O 1
ATOM 1297 N N . ALA A 1 171 ? -10.247 -0.728 8.581 1.00 93.06 171 ALA A N 1
ATOM 1298 C CA . ALA A 1 171 ? -10.003 -0.510 10.003 1.00 93.06 171 ALA A CA 1
ATOM 1299 C C . ALA A 1 171 ? -10.838 0.656 10.557 1.00 93.06 171 ALA A C 1
ATOM 1301 O O . ALA A 1 171 ? -11.498 0.516 11.588 1.00 93.06 171 ALA A O 1
ATOM 1302 N N . LEU A 1 172 ? -10.866 1.786 9.842 1.00 92.06 172 LEU A N 1
ATOM 1303 C CA . LEU A 1 172 ? -11.663 2.945 10.237 1.00 92.06 172 LEU A CA 1
ATOM 1304 C C . LEU A 1 172 ? -13.166 2.632 10.232 1.00 92.06 172 LEU A C 1
ATOM 1306 O O . LEU A 1 172 ? -13.871 2.986 11.177 1.00 92.06 172 LEU A O 1
ATOM 1310 N N . PHE A 1 173 ? -13.649 1.931 9.204 1.00 90.56 173 PHE A N 1
ATOM 1311 C CA . PHE A 1 173 ? -15.033 1.469 9.135 1.00 90.56 173 PHE A CA 1
ATOM 1312 C C . PHE A 1 173 ? -15.383 0.556 10.315 1.00 90.56 173 PHE A C 1
ATOM 1314 O O . PHE A 1 173 ? -16.406 0.766 10.960 1.00 90.56 173 PHE A O 1
ATOM 1321 N N . GLY A 1 174 ? -14.516 -0.401 10.656 1.00 88.88 174 GLY A N 1
ATOM 1322 C CA . GLY A 1 174 ? -14.714 -1.293 11.799 1.00 88.88 174 GLY A CA 1
ATOM 1323 C C . GLY A 1 174 ? -14.814 -0.556 13.134 1.00 88.88 174 GLY A C 1
ATOM 1324 O O . GLY A 1 174 ? -15.697 -0.861 13.935 1.00 88.88 174 GLY A O 1
ATOM 1325 N N . LEU A 1 175 ? -13.961 0.450 13.356 1.00 89.19 175 LEU A N 1
ATOM 1326 C CA . LEU A 1 175 ? -14.031 1.309 14.542 1.00 89.19 175 LEU A CA 1
ATOM 1327 C C . LEU A 1 175 ? -15.376 2.042 14.628 1.00 89.19 175 LEU A C 1
ATOM 1329 O O . LEU A 1 175 ? -16.020 2.018 15.677 1.00 89.19 175 LEU A O 1
ATOM 1333 N N . LEU A 1 176 ? -15.807 2.677 13.534 1.00 88.62 176 LEU A N 1
ATOM 1334 C CA . LEU A 1 176 ? -17.077 3.407 13.483 1.00 88.62 176 LEU A CA 1
ATOM 1335 C C . LEU A 1 176 ? -18.268 2.471 13.688 1.00 88.62 176 LEU A C 1
ATOM 1337 O O . LEU A 1 176 ? -19.172 2.780 14.462 1.00 88.62 176 LEU A O 1
ATOM 1341 N N . LEU A 1 177 ? -18.241 1.306 13.046 1.00 87.44 177 LEU A N 1
ATOM 1342 C CA . LEU A 1 177 ? -19.287 0.305 13.166 1.00 87.44 177 LEU A CA 1
ATOM 1343 C C . LEU A 1 177 ? -19.422 -0.181 14.611 1.00 87.44 177 LEU A C 1
ATOM 1345 O O . LEU A 1 177 ? -20.531 -0.250 15.140 1.00 87.44 177 LEU A O 1
ATOM 1349 N N . PHE A 1 178 ? -18.299 -0.443 15.278 1.00 85.31 178 PHE A N 1
ATOM 1350 C CA . PHE A 1 178 ? -18.297 -0.854 16.674 1.00 85.31 178 PHE A CA 1
ATOM 1351 C C . PHE A 1 178 ? -18.791 0.261 17.605 1.00 85.31 178 PHE A C 1
ATOM 1353 O O . PHE A 1 178 ? -19.673 0.028 18.429 1.00 85.31 178 PHE A O 1
ATOM 1360 N N . LYS A 1 179 ? -18.279 1.491 17.451 1.00 83.19 179 LYS A N 1
ATOM 1361 C CA . LYS A 1 179 ? -18.697 2.647 18.264 1.00 83.19 179 LYS A CA 1
ATOM 1362 C C . LYS A 1 179 ? -20.164 3.029 18.042 1.00 83.19 179 LYS A C 1
ATOM 1364 O O . LYS A 1 179 ? -20.801 3.509 18.971 1.00 83.19 179 LYS A O 1
ATOM 1369 N N . SER A 1 180 ? -20.722 2.760 16.859 1.00 82.94 180 SER A N 1
ATOM 1370 C CA . SER A 1 180 ? -22.152 2.947 16.577 1.00 82.94 180 SER A CA 1
ATOM 1371 C C . SER A 1 180 ? -23.065 1.918 17.254 1.00 82.94 180 SER A C 1
ATOM 1373 O O . SER A 1 180 ? -24.281 2.063 17.193 1.00 82.94 180 SER A O 1
ATOM 1375 N N . GLN A 1 181 ? -22.500 0.864 17.864 1.00 77.12 181 GLN A N 1
ATOM 1376 C CA . GLN A 1 181 ? -23.235 -0.273 18.433 1.00 77.12 181 GLN A CA 1
ATOM 1377 C C . GLN A 1 181 ? -24.154 -0.990 17.429 1.00 77.12 181 GLN A C 1
ATOM 1379 O O . GLN A 1 181 ? -25.050 -1.741 17.813 1.00 77.12 181 GLN A O 1
ATOM 1384 N N . ALA A 1 182 ? -23.904 -0.828 16.125 1.00 72.38 182 ALA A N 1
ATOM 1385 C CA . ALA A 1 182 ? -24.662 -1.507 15.078 1.00 72.38 182 ALA A CA 1
ATOM 1386 C C . ALA A 1 182 ? -24.567 -3.042 15.174 1.00 72.38 182 ALA A C 1
ATOM 1388 O O . ALA A 1 182 ? -25.425 -3.746 14.638 1.00 72.38 182 ALA A O 1
ATOM 1389 N N . LEU A 1 183 ? -23.548 -3.570 15.868 1.00 67.44 183 LEU A N 1
ATOM 1390 C CA . LEU A 1 183 ? -23.368 -4.990 16.159 1.00 67.44 183 LEU A CA 1
ATOM 1391 C C . LEU A 1 183 ? -23.534 -5.258 17.671 1.00 67.44 183 LEU A C 1
ATOM 1393 O O . LEU A 1 183 ? -22.687 -4.833 18.452 1.00 67.44 183 LEU A O 1
ATOM 1397 N N . PRO A 1 184 ? -24.544 -6.036 18.105 1.00 59.94 184 PRO A N 1
ATOM 1398 C CA . PRO A 1 184 ? -24.791 -6.355 19.519 1.00 59.94 184 PRO A CA 1
ATOM 1399 C C . PRO A 1 184 ? -23.836 -7.425 20.087 1.00 59.94 184 PRO A C 1
ATOM 1401 O O . PRO A 1 184 ? -24.110 -8.017 21.125 1.00 59.94 184 PRO A O 1
ATOM 1404 N N . ILE A 1 185 ? -22.750 -7.741 19.377 1.00 59.75 185 ILE A N 1
ATOM 1405 C CA . ILE A 1 185 ? -21.952 -8.957 19.603 1.00 59.75 185 ILE A CA 1
ATOM 1406 C C . ILE A 1 185 ? -20.955 -8.778 20.758 1.00 59.75 185 ILE A C 1
ATOM 1408 O O . ILE A 1 185 ? -20.549 -9.758 21.380 1.00 59.75 185 ILE A O 1
ATOM 1412 N N . PHE A 1 186 ? -20.583 -7.541 21.092 1.00 65.00 186 PHE A N 1
ATOM 1413 C CA . PHE A 1 186 ? -19.541 -7.271 22.077 1.00 65.00 186 PHE A CA 1
ATOM 1414 C C . PHE A 1 186 ? -20.055 -6.369 23.193 1.00 65.00 186 PHE A C 1
ATOM 1416 O O . PHE A 1 186 ? -20.647 -5.319 22.951 1.00 65.00 186 PHE A O 1
ATOM 1423 N N . LYS A 1 187 ? -19.813 -6.792 24.436 1.00 65.44 187 LYS A N 1
ATOM 1424 C CA . LYS A 1 187 ? -20.069 -5.975 25.622 1.00 65.44 187 LYS A CA 1
ATOM 1425 C C . LYS A 1 187 ? -19.193 -4.712 25.541 1.00 65.44 187 LYS A C 1
ATOM 1427 O O . LYS A 1 187 ? -18.014 -4.854 25.207 1.00 65.44 187 LYS A O 1
ATOM 1432 N N . PRO A 1 188 ? -19.725 -3.511 25.837 1.00 61.06 188 PRO A N 1
ATOM 1433 C CA . PRO A 1 188 ? -18.906 -2.307 25.872 1.00 61.06 188 PRO A CA 1
ATOM 1434 C C . PRO A 1 188 ? -17.778 -2.503 26.890 1.00 61.06 188 PRO A C 1
ATOM 1436 O O . PRO A 1 188 ? -18.033 -2.872 28.039 1.00 61.06 188 PRO A O 1
ATOM 1439 N N . LEU A 1 189 ? -16.536 -2.334 26.434 1.00 73.19 189 LEU A N 1
ATOM 1440 C CA . LEU A 1 189 ? -15.385 -2.203 27.320 1.00 73.19 189 LEU A CA 1
ATOM 1441 C C . LEU A 1 189 ? -15.414 -0.817 27.966 1.00 73.19 189 LEU A C 1
ATOM 1443 O O . LEU A 1 189 ? -15.991 0.112 27.399 1.00 73.19 189 LEU A O 1
ATOM 1447 N N . ASP A 1 190 ? -14.779 -0.684 29.129 1.00 76.25 190 ASP A N 1
ATOM 1448 C CA . ASP A 1 190 ? -14.649 0.608 29.800 1.00 76.25 190 ASP A CA 1
ATOM 1449 C C . ASP A 1 190 ? -13.936 1.605 28.877 1.00 76.25 190 ASP A C 1
ATOM 1451 O O . ASP A 1 190 ? -12.822 1.336 28.404 1.00 76.25 190 ASP A O 1
ATOM 1455 N N . GLU A 1 191 ? -14.593 2.739 28.619 1.00 73.75 191 GLU A N 1
ATOM 1456 C CA . GLU A 1 191 ? -14.080 3.780 27.729 1.00 73.75 191 GLU A CA 1
ATOM 1457 C C . GLU A 1 191 ? -12.750 4.337 28.250 1.00 73.75 191 GLU A C 1
ATOM 1459 O O . GLU A 1 191 ? -12.608 4.684 29.423 1.00 73.75 191 GLU A O 1
ATOM 1464 N N . GLY A 1 192 ? -11.754 4.413 27.371 1.00 73.25 192 GLY A N 1
ATOM 1465 C CA . GLY A 1 192 ? -10.406 4.875 27.693 1.00 73.25 192 GLY A CA 1
ATOM 1466 C C . GLY A 1 192 ? -9.517 3.811 28.344 1.00 73.25 192 GLY A C 1
ATOM 1467 O O . GLY A 1 192 ? -8.352 4.089 28.634 1.00 73.25 192 GLY A O 1
ATOM 1468 N N . SER A 1 193 ? -10.008 2.583 28.556 1.00 83.12 193 SER A N 1
ATOM 1469 C CA . SER A 1 193 ? -9.193 1.503 29.118 1.00 83.12 193 SER A CA 1
ATOM 1470 C C . SER A 1 193 ? -8.132 1.008 28.129 1.00 83.12 193 SER A C 1
ATOM 1472 O O . SER A 1 193 ? -8.306 1.022 26.907 1.00 83.12 193 SER A O 1
ATOM 1474 N N . LEU A 1 194 ? -7.014 0.499 28.656 1.00 84.50 194 LEU A N 1
ATOM 1475 C CA . LEU A 1 194 ? -5.978 -0.142 27.837 1.00 84.50 194 LEU A CA 1
ATOM 1476 C C . LEU A 1 194 ? -6.539 -1.347 27.063 1.00 84.50 194 LEU A C 1
ATOM 1478 O O . LEU A 1 194 ? -6.138 -1.599 25.929 1.00 84.50 194 LEU A O 1
ATOM 1482 N N . GLN A 1 195 ? -7.499 -2.062 27.653 1.00 85.81 195 GLN A N 1
ATOM 1483 C CA . GLN A 1 195 ? -8.143 -3.214 27.030 1.00 85.81 195 GLN A CA 1
ATOM 1484 C C . GLN A 1 195 ? -8.968 -2.811 25.800 1.00 85.81 195 GLN A C 1
ATOM 1486 O O . GLN A 1 195 ? -8.890 -3.490 24.778 1.00 85.81 195 GLN A O 1
ATOM 1491 N N . GLU A 1 196 ? -9.701 -1.695 25.871 1.00 85.94 196 GLU A N 1
ATOM 1492 C CA . GLU A 1 196 ? -10.427 -1.133 24.727 1.00 85.94 196 GLU A CA 1
ATOM 1493 C C . GLU A 1 196 ? -9.463 -0.776 23.584 1.00 85.94 196 GLU A C 1
ATOM 1495 O O . GLU A 1 196 ? -9.685 -1.158 22.433 1.00 85.94 196 GLU A O 1
ATOM 1500 N N . HIS A 1 197 ? -8.347 -0.115 23.902 1.00 87.06 197 HIS A N 1
ATOM 1501 C CA . HIS A 1 197 ? -7.330 0.239 22.910 1.00 87.06 197 HIS A CA 1
ATOM 1502 C C . HIS A 1 197 ? -6.747 -1.006 22.235 1.00 87.06 197 HIS A C 1
ATOM 1504 O O . HIS A 1 197 ? -6.754 -1.109 21.008 1.00 87.06 197 HIS A O 1
ATOM 1510 N N . CYS A 1 198 ? -6.283 -1.985 23.019 1.00 88.81 198 CYS A N 1
ATOM 1511 C CA . CYS A 1 198 ? -5.740 -3.234 22.486 1.00 88.81 198 CYS A CA 1
ATOM 1512 C C . CYS A 1 198 ? -6.763 -3.988 21.628 1.00 88.81 198 CYS A C 1
ATOM 1514 O O . CYS A 1 198 ? -6.398 -4.529 20.583 1.00 88.81 198 CYS A O 1
ATOM 1516 N N . PHE A 1 199 ? -8.035 -3.989 22.036 1.00 90.25 199 PHE A N 1
ATOM 1517 C CA . PHE A 1 199 ? -9.117 -4.586 21.263 1.00 90.25 199 PHE A CA 1
ATOM 1518 C C . PHE A 1 199 ? -9.267 -3.913 19.895 1.00 90.25 199 PHE A C 1
ATOM 1520 O O . PHE A 1 199 ? -9.255 -4.604 18.875 1.00 90.25 199 PHE A O 1
ATOM 1527 N N . PHE A 1 200 ? -9.342 -2.580 19.842 1.00 90.62 200 PHE A N 1
ATOM 1528 C CA . PHE A 1 200 ? -9.474 -1.871 18.571 1.00 90.62 200 PHE A CA 1
ATOM 1529 C C . PHE A 1 200 ? -8.254 -2.029 17.674 1.00 90.62 200 PHE A C 1
ATOM 1531 O O . PHE A 1 200 ? -8.426 -2.199 16.469 1.00 90.62 200 PHE A O 1
ATOM 1538 N N . LEU A 1 201 ? -7.037 -2.030 18.224 1.00 92.38 201 LEU A N 1
ATOM 1539 C CA . LEU A 1 201 ? -5.830 -2.289 17.436 1.00 92.38 201 LEU A CA 1
ATOM 1540 C C . LEU A 1 201 ? -5.855 -3.700 16.831 1.00 92.38 201 LEU A C 1
ATOM 1542 O O . LEU A 1 201 ? -5.597 -3.854 15.638 1.00 92.38 201 LEU A O 1
ATOM 1546 N N . ALA A 1 202 ? -6.208 -4.717 17.623 1.00 92.50 202 ALA A N 1
ATOM 1547 C CA . ALA A 1 202 ? -6.299 -6.094 17.148 1.00 92.50 202 ALA A CA 1
ATOM 1548 C C . ALA A 1 202 ? -7.387 -6.256 16.076 1.00 92.50 202 ALA A C 1
ATOM 1550 O O . ALA A 1 202 ? -7.125 -6.816 15.012 1.00 92.50 202 ALA A O 1
ATOM 1551 N N . LEU A 1 203 ? -8.584 -5.713 16.315 1.00 92.44 203 LEU A N 1
ATOM 1552 C CA . LEU A 1 203 ? -9.683 -5.740 15.351 1.00 92.44 203 LEU A CA 1
ATOM 1553 C C . LEU A 1 203 ? -9.281 -5.054 14.040 1.00 92.44 203 LEU A C 1
ATOM 1555 O O . LEU A 1 203 ? -9.447 -5.623 12.966 1.00 92.44 203 LEU A O 1
ATOM 1559 N N . SER A 1 204 ? -8.693 -3.864 14.131 1.00 93.94 204 SER A N 1
ATOM 1560 C CA . SER A 1 204 ? -8.248 -3.080 12.975 1.00 93.94 204 SER A CA 1
ATOM 1561 C C . SER A 1 204 ? -7.180 -3.800 12.166 1.00 93.94 204 SER A C 1
ATOM 1563 O O . SER A 1 204 ? -7.257 -3.834 10.939 1.00 93.94 204 SER A O 1
ATOM 1565 N N . PHE A 1 205 ? -6.217 -4.431 12.842 1.00 94.38 205 PHE A N 1
ATOM 1566 C CA . PHE A 1 205 ? -5.216 -5.270 12.195 1.00 94.38 205 PHE A CA 1
ATOM 1567 C C . PHE A 1 205 ? -5.867 -6.424 11.430 1.00 94.38 205 PHE A C 1
ATOM 1569 O O . PHE A 1 205 ? -5.542 -6.646 10.267 1.00 94.38 205 PHE A O 1
ATOM 1576 N N . VAL A 1 206 ? -6.810 -7.139 12.048 1.00 93.44 206 VAL A N 1
ATOM 1577 C CA . VAL A 1 206 ? -7.488 -8.275 11.408 1.00 93.44 206 VAL A CA 1
ATOM 1578 C C . VAL A 1 206 ? -8.334 -7.822 10.214 1.00 93.44 206 VAL A C 1
ATOM 1580 O O . VAL A 1 206 ? -8.296 -8.476 9.172 1.00 93.44 206 VAL A O 1
ATOM 1583 N N . LEU A 1 207 ? -9.041 -6.693 10.320 1.00 93.19 207 LEU A N 1
ATOM 1584 C CA . LEU A 1 207 ? -9.811 -6.110 9.213 1.00 93.19 207 LEU A CA 1
ATOM 1585 C C . LEU A 1 207 ? -8.920 -5.662 8.054 1.00 93.19 207 LEU A C 1
ATOM 1587 O O . LEU A 1 207 ? -9.258 -5.886 6.896 1.00 93.19 207 LEU A O 1
ATOM 1591 N N . GLY A 1 208 ? -7.759 -5.079 8.356 1.00 91.69 208 GLY A N 1
ATOM 1592 C CA . GLY A 1 208 ? -6.763 -4.753 7.341 1.00 91.69 208 GLY A CA 1
ATOM 1593 C C . GLY A 1 208 ? -6.130 -5.998 6.716 1.00 91.69 208 GLY A C 1
ATOM 1594 O O . GLY A 1 208 ? -5.849 -6.022 5.521 1.00 91.69 208 GLY A O 1
ATOM 1595 N N . PHE A 1 209 ? -5.916 -7.052 7.506 1.00 91.94 209 PHE A N 1
ATOM 1596 C CA . PHE A 1 209 ? -5.316 -8.305 7.051 1.00 91.94 209 PHE A CA 1
ATOM 1597 C C . PHE A 1 209 ? -6.261 -9.126 6.160 1.00 91.94 209 PHE A C 1
ATOM 1599 O O . PHE A 1 209 ? -5.825 -9.715 5.163 1.00 91.94 209 PHE A O 1
ATOM 1606 N N . SER A 1 210 ? -7.549 -9.166 6.511 1.00 91.19 210 SER A N 1
ATOM 1607 C CA . SER A 1 210 ? -8.571 -9.984 5.861 1.00 91.19 210 SER A CA 1
ATOM 1608 C C . SER A 1 210 ? -9.635 -9.126 5.180 1.00 91.19 210 SER A C 1
ATOM 1610 O O . SER A 1 210 ? -10.668 -8.795 5.758 1.00 91.19 210 SER A O 1
ATOM 1612 N N . GLU A 1 211 ? -9.422 -8.857 3.894 1.00 85.06 211 GLU A N 1
ATOM 1613 C CA . GLU A 1 211 ? -10.409 -8.190 3.036 1.00 85.06 211 GLU A CA 1
ATOM 1614 C C . GLU A 1 211 ? -11.751 -8.940 2.994 1.00 85.06 211 GLU A C 1
ATOM 1616 O O . GLU A 1 211 ? -12.803 -8.310 3.013 1.00 85.06 211 GLU A O 1
ATOM 1621 N N . ARG A 1 212 ? -11.730 -10.282 3.024 1.00 86.62 212 ARG A N 1
ATOM 1622 C CA . ARG A 1 212 ? -12.958 -11.098 3.066 1.00 86.62 212 ARG A CA 1
ATOM 1623 C C . ARG A 1 212 ? -13.785 -10.814 4.316 1.00 86.62 212 ARG A C 1
ATOM 1625 O O . ARG A 1 212 ? -14.983 -10.612 4.211 1.00 86.62 212 ARG A O 1
ATOM 1632 N N . LEU A 1 213 ? -13.137 -10.727 5.480 1.00 85.94 213 LEU A N 1
ATOM 1633 C CA . LEU A 1 213 ? -13.835 -10.414 6.727 1.00 85.94 213 LEU A CA 1
ATOM 1634 C C . LEU A 1 213 ? -14.461 -9.016 6.678 1.00 85.94 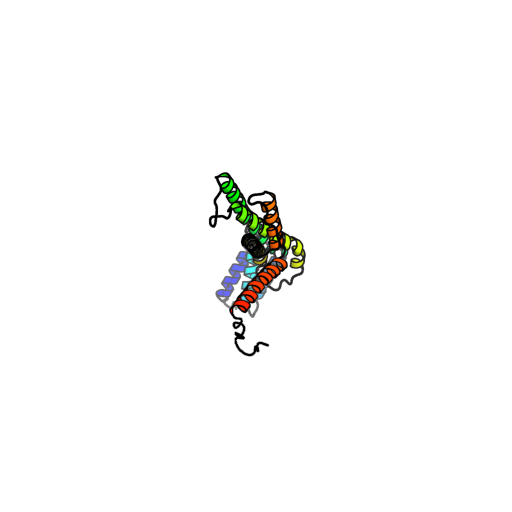213 LEU A C 1
ATOM 1636 O O . LEU A 1 213 ? -15.586 -8.831 7.131 1.00 85.94 213 LEU A O 1
ATOM 1640 N N . ALA A 1 214 ? -13.741 -8.034 6.132 1.00 85.94 214 ALA A N 1
ATOM 1641 C CA . ALA A 1 214 ? -14.271 -6.686 5.978 1.00 85.94 214 ALA A CA 1
ATOM 1642 C C . ALA A 1 214 ? -15.501 -6.661 5.052 1.00 85.94 214 ALA A C 1
ATOM 1644 O O . ALA A 1 214 ? -16.500 -6.031 5.391 1.00 85.94 214 ALA A O 1
ATOM 1645 N N . GLN A 1 215 ? -15.458 -7.390 3.932 1.00 87.25 215 GLN A N 1
ATOM 1646 C CA . GLN A 1 215 ? -16.594 -7.536 3.014 1.00 87.25 215 GLN A CA 1
ATOM 1647 C C . GLN A 1 215 ? -17.788 -8.223 3.686 1.00 87.25 215 GLN A C 1
ATOM 1649 O O . GLN A 1 215 ? -18.896 -7.695 3.631 1.00 87.25 215 GLN A O 1
ATOM 1654 N N . ASP A 1 216 ? -17.560 -9.329 4.397 1.00 86.50 216 ASP A N 1
ATOM 1655 C CA . ASP A 1 216 ? -18.614 -10.049 5.119 1.00 86.50 216 ASP A CA 1
ATOM 1656 C C . ASP A 1 216 ? -19.296 -9.158 6.172 1.00 86.50 216 ASP A C 1
ATOM 1658 O O . ASP A 1 216 ? -20.509 -9.242 6.376 1.00 86.50 216 ASP A O 1
ATOM 1662 N N . LEU A 1 217 ? -18.535 -8.287 6.845 1.00 85.19 217 LEU A N 1
ATOM 1663 C CA . LEU A 1 217 ? -19.087 -7.316 7.792 1.00 85.19 217 LEU A CA 1
ATOM 1664 C C . LEU A 1 217 ? -19.918 -6.238 7.095 1.00 85.19 217 LEU A C 1
ATOM 1666 O O . LEU A 1 217 ? -20.993 -5.906 7.588 1.00 85.19 217 LEU A O 1
ATOM 1670 N N . ILE A 1 218 ? -19.456 -5.712 5.960 1.00 86.75 218 ILE A N 1
ATOM 1671 C CA . ILE A 1 218 ? -20.214 -4.733 5.168 1.00 86.75 218 ILE A CA 1
ATOM 1672 C C . ILE A 1 218 ? -21.550 -5.342 4.726 1.00 86.75 218 ILE A C 1
ATOM 1674 O O . ILE A 1 218 ? -22.597 -4.759 4.998 1.00 86.75 218 ILE A O 1
ATOM 1678 N N . SER A 1 219 ? -21.539 -6.554 4.165 1.00 87.25 219 SER A N 1
ATOM 1679 C CA . SER A 1 219 ? -22.761 -7.238 3.725 1.00 87.25 219 SER A CA 1
ATOM 1680 C C . SER A 1 219 ? -23.733 -7.528 4.874 1.00 87.25 219 SER A C 1
ATOM 1682 O O . SER A 1 219 ? -24.947 -7.406 4.711 1.00 87.25 219 SER A O 1
ATOM 1684 N N . GLN A 1 220 ? -23.231 -7.867 6.068 1.00 84.56 220 GLN A N 1
ATOM 1685 C CA . GLN A 1 220 ? -24.079 -8.026 7.257 1.00 84.56 220 GLN A CA 1
ATOM 1686 C C . GLN A 1 220 ? -24.755 -6.717 7.677 1.00 84.56 220 GLN A C 1
ATOM 1688 O O . GLN A 1 220 ? -25.904 -6.729 8.122 1.00 84.56 220 GLN A O 1
ATOM 1693 N N . VAL A 1 221 ? -24.047 -5.595 7.563 1.00 85.06 221 VAL A N 1
ATOM 1694 C CA . VAL A 1 221 ? -24.584 -4.271 7.887 1.00 85.06 221 VAL A CA 1
ATOM 1695 C C . VAL A 1 221 ? -25.633 -3.858 6.858 1.00 85.06 221 VAL A C 1
ATOM 1697 O O . VAL A 1 221 ? -26.729 -3.460 7.247 1.00 85.06 221 VAL A O 1
ATOM 1700 N N . GLU A 1 222 ? -25.350 -4.028 5.567 1.00 85.12 222 GLU A N 1
ATOM 1701 C CA . GLU A 1 222 ? -26.294 -3.763 4.474 1.00 85.12 222 GLU A CA 1
ATOM 1702 C C . GLU A 1 222 ? -27.599 -4.557 4.642 1.00 85.12 222 GLU A C 1
ATOM 1704 O O . GLU A 1 222 ? -28.681 -3.966 4.652 1.00 85.12 222 GLU A O 1
ATOM 1709 N N . GLY A 1 223 ? -27.517 -5.866 4.914 1.00 83.88 223 GLY A N 1
ATOM 1710 C CA . GLY A 1 223 ? -28.704 -6.704 5.128 1.00 83.88 223 GLY A CA 1
ATOM 1711 C C . GLY A 1 223 ? -29.582 -6.261 6.310 1.00 83.88 223 GLY A C 1
ATOM 1712 O O . GLY A 1 223 ? -30.807 -6.433 6.297 1.00 83.88 223 GLY A O 1
ATOM 1713 N N . ARG A 1 224 ? -29.001 -5.624 7.336 1.00 80.62 224 ARG A N 1
ATOM 1714 C CA . ARG A 1 224 ? -29.775 -5.044 8.450 1.00 80.62 224 ARG A CA 1
ATOM 1715 C C . ARG A 1 224 ? -30.539 -3.791 8.031 1.00 80.62 224 ARG A C 1
ATOM 1717 O O . ARG A 1 224 ? -31.691 -3.618 8.431 1.00 80.62 224 ARG A O 1
ATOM 1724 N N . PHE A 1 225 ? -29.939 -2.940 7.206 1.00 77.56 225 PHE A N 1
ATOM 1725 C CA . PHE A 1 225 ? -30.631 -1.768 6.674 1.00 77.56 225 PHE A CA 1
ATOM 1726 C C . PHE A 1 225 ? -31.748 -2.161 5.700 1.00 77.56 225 PHE A C 1
ATOM 1728 O O . PHE A 1 225 ? -32.841 -1.601 5.779 1.00 77.56 225 PHE A O 1
ATOM 1735 N N . GLU A 1 226 ? -31.538 -3.178 4.862 1.00 78.31 226 GLU A N 1
ATOM 1736 C CA . GLU A 1 226 ? -32.577 -3.686 3.956 1.00 78.31 226 GLU A CA 1
ATOM 1737 C C . GLU A 1 226 ? -33.766 -4.312 4.701 1.00 78.31 226 GLU A C 1
ATOM 1739 O O . GLU A 1 226 ? -34.924 -4.028 4.385 1.00 78.31 226 GLU A O 1
ATOM 1744 N N . SER A 1 227 ? -33.507 -5.126 5.731 1.00 64.81 227 SER A N 1
ATOM 1745 C CA . SER A 1 227 ? -34.577 -5.716 6.554 1.00 64.81 227 SER A CA 1
ATOM 1746 C C . SER A 1 227 ? -35.376 -4.662 7.331 1.00 64.81 227 SER A C 1
ATOM 1748 O O . SER A 1 227 ? -36.599 -4.775 7.432 1.00 64.81 227 SER A O 1
ATOM 1750 N N . THR A 1 228 ? -34.720 -3.595 7.796 1.00 58.72 228 THR A N 1
ATOM 1751 C CA . THR A 1 228 ? -35.381 -2.454 8.451 1.00 58.72 228 THR A CA 1
ATOM 1752 C C . THR A 1 228 ? -36.214 -1.636 7.456 1.00 58.72 228 THR A C 1
ATOM 1754 O O . THR A 1 228 ? -37.358 -1.296 7.748 1.00 58.72 228 THR A O 1
ATOM 1757 N N . GLY A 1 229 ? -35.703 -1.380 6.246 1.00 58.91 229 GLY A N 1
ATOM 1758 C CA . GLY A 1 229 ? -36.451 -0.689 5.187 1.00 58.91 229 GLY A CA 1
ATOM 1759 C C . GLY A 1 229 ? -37.686 -1.466 4.714 1.00 58.91 229 GLY A C 1
ATOM 1760 O O . GLY A 1 229 ? -38.738 -0.879 4.457 1.00 58.91 229 GLY A O 1
ATOM 1761 N N . LYS A 1 230 ? -37.604 -2.802 4.678 1.00 56.12 230 LYS A N 1
ATOM 1762 C CA . LYS A 1 230 ? -38.736 -3.673 4.333 1.00 56.12 230 LYS A CA 1
ATOM 1763 C C . LYS A 1 230 ? -39.828 -3.688 5.411 1.00 56.12 230 LYS A C 1
ATOM 1765 O O . LYS A 1 230 ? -41.001 -3.797 5.068 1.00 56.12 230 LYS A O 1
ATOM 1770 N N . ALA A 1 231 ? -39.466 -3.535 6.686 1.00 52.81 231 ALA A N 1
ATOM 1771 C CA . ALA A 1 231 ? -40.426 -3.416 7.786 1.00 52.81 231 ALA A CA 1
ATOM 1772 C C . ALA A 1 231 ? -41.206 -2.087 7.758 1.00 52.81 231 ALA A C 1
ATOM 1774 O O . ALA A 1 231 ? -42.366 -2.055 8.155 1.00 52.81 231 ALA A O 1
ATOM 1775 N N . ILE A 1 232 ? -40.605 -1.011 7.238 1.00 55.12 232 ILE A N 1
ATOM 1776 C CA . ILE A 1 232 ? -41.255 0.305 7.095 1.00 55.12 232 ILE A CA 1
ATOM 1777 C C . ILE A 1 232 ? -42.247 0.324 5.915 1.00 55.12 232 ILE A C 1
ATOM 1779 O O . ILE A 1 232 ? -43.245 1.039 5.960 1.00 55.12 232 ILE A O 1
ATOM 1783 N N . HIS A 1 233 ? -42.009 -0.482 4.874 1.00 52.97 233 HIS A N 1
ATOM 1784 C CA . HIS A 1 233 ? -42.883 -0.595 3.696 1.00 52.97 233 HIS A CA 1
ATOM 1785 C C . HIS A 1 233 ? -43.879 -1.766 3.738 1.00 52.97 233 HIS A C 1
ATOM 1787 O O . HIS A 1 233 ? -44.607 -1.982 2.765 1.00 52.97 233 HIS A O 1
ATOM 1793 N N . ALA A 1 234 ? -43.946 -2.521 4.836 1.00 47.12 234 ALA A N 1
ATOM 1794 C CA . ALA A 1 234 ? -44.993 -3.521 5.012 1.00 47.12 234 ALA A CA 1
ATOM 1795 C C . ALA A 1 234 ? -46.361 -2.816 5.153 1.00 47.12 234 ALA A C 1
ATOM 1797 O O . ALA A 1 234 ? -46.465 -1.868 5.936 1.00 47.12 234 ALA A O 1
ATOM 1798 N N . PRO A 1 235 ? -47.416 -3.235 4.422 1.00 53.44 235 PRO A N 1
ATOM 1799 C CA . PRO A 1 235 ? -48.745 -2.668 4.610 1.00 53.44 235 PRO A CA 1
ATOM 1800 C C . PRO A 1 235 ? -49.183 -2.920 6.053 1.00 53.44 235 PRO A C 1
ATOM 1802 O O . PRO A 1 235 ? -48.968 -4.020 6.572 1.00 53.44 235 PRO A O 1
ATOM 1805 N N . ALA A 1 236 ? -49.787 -1.914 6.691 1.00 57.72 236 ALA A N 1
ATOM 1806 C CA . ALA A 1 236 ? -50.375 -2.072 8.015 1.00 57.72 236 ALA A CA 1
ATOM 1807 C C . ALA A 1 236 ? -51.296 -3.310 8.027 1.00 57.72 236 ALA A C 1
ATOM 1809 O O . ALA A 1 236 ? -52.025 -3.525 7.049 1.00 57.72 236 ALA A O 1
ATOM 1810 N N . PRO A 1 237 ? -51.251 -4.146 9.083 1.00 60.09 237 PRO A N 1
ATOM 1811 C CA . PRO A 1 237 ? -52.129 -5.303 9.176 1.00 60.09 237 PRO A CA 1
ATOM 1812 C C . PRO A 1 237 ? -53.585 -4.832 9.059 1.00 60.09 237 PRO A C 1
ATOM 1814 O O . PRO A 1 237 ? -53.918 -3.778 9.605 1.00 60.09 237 PRO A O 1
ATOM 1817 N N . PRO A 1 238 ? -54.448 -5.559 8.327 1.00 50.22 238 PRO A N 1
ATOM 1818 C CA . PRO A 1 238 ? -55.833 -5.153 8.172 1.00 50.22 238 PRO A CA 1
ATOM 1819 C C . PRO A 1 238 ? -56.488 -5.087 9.553 1.00 50.22 238 PRO A C 1
ATOM 1821 O O . PRO A 1 238 ? -56.451 -6.063 10.304 1.00 50.22 238 PRO A O 1
ATOM 1824 N N . ASP A 1 239 ? -57.066 -3.927 9.871 1.00 51.97 239 ASP A N 1
ATOM 1825 C CA . ASP A 1 239 ? -57.925 -3.724 11.035 1.00 51.97 239 ASP A CA 1
ATOM 1826 C C . ASP A 1 239 ? -59.082 -4.724 10.953 1.00 51.97 239 ASP A C 1
ATOM 1828 O O . ASP A 1 239 ? -60.067 -4.522 10.238 1.00 51.97 239 ASP A O 1
ATOM 1832 N N . VAL A 1 240 ? -58.972 -5.830 11.687 1.00 55.97 240 VAL A N 1
ATOM 1833 C CA . VAL A 1 240 ? -60.103 -6.724 11.933 1.00 55.97 240 VAL A CA 1
ATOM 1834 C C . VAL A 1 240 ? -60.951 -6.071 13.019 1.00 55.97 240 VAL A C 1
ATOM 1836 O O . VAL A 1 240 ? -60.909 -6.435 14.191 1.00 55.97 240 VAL A O 1
ATOM 1839 N N . SER A 1 241 ? -61.717 -5.060 12.613 1.00 54.44 241 SER A N 1
ATOM 1840 C CA . SER A 1 241 ? -62.907 -4.617 13.331 1.00 54.44 241 SER A CA 1
ATOM 1841 C C . SER A 1 241 ? -64.128 -5.032 12.513 1.00 54.44 241 SER A C 1
ATOM 1843 O O . SER A 1 241 ? -64.366 -4.522 11.424 1.00 54.44 241 SER A O 1
ATOM 1845 N N . THR A 1 242 ? -64.824 -6.064 12.996 1.00 46.53 242 THR A N 1
ATOM 1846 C CA . THR A 1 242 ? -66.215 -6.505 12.727 1.00 46.53 242 THR A CA 1
ATOM 1847 C C . THR A 1 242 ? -66.297 -7.969 13.207 1.00 46.53 242 THR A C 1
ATOM 1849 O O . THR A 1 242 ? -65.431 -8.765 12.880 1.00 46.53 242 THR A O 1
ATOM 1852 N N . GLY A 1 243 ? -67.238 -8.419 14.036 1.00 39.81 243 GLY A N 1
ATOM 1853 C CA . GLY A 1 243 ? -68.581 -7.921 14.262 1.00 39.81 243 GLY A CA 1
ATOM 1854 C C . GLY A 1 243 ? -69.201 -8.361 15.593 1.00 39.81 243 GLY A C 1
ATOM 1855 O O . GLY A 1 243 ? -68.658 -9.143 16.367 1.00 39.81 243 GLY A O 1
ATOM 1856 N N . SER A 1 244 ? -70.352 -7.738 15.804 1.00 48.12 244 SER A N 1
ATOM 1857 C CA . SER A 1 244 ? -71.272 -7.747 16.935 1.00 48.12 244 SER A CA 1
ATOM 1858 C C . SER A 1 244 ? -72.102 -9.038 17.056 1.00 48.12 244 SER A C 1
ATOM 1860 O O . SER A 1 244 ? -72.301 -9.728 16.060 1.00 48.12 244 SER A O 1
ATOM 1862 N N . GLY A 1 245 ? -72.679 -9.255 18.247 1.00 47.66 245 GLY A N 1
ATOM 1863 C CA . GLY A 1 245 ? -73.728 -10.241 18.568 1.00 47.66 245 GLY A CA 1
ATOM 1864 C C . GLY A 1 245 ? -73.157 -11.488 19.252 1.00 47.66 245 GLY A C 1
ATOM 1865 O O . GLY A 1 245 ? -72.228 -12.086 18.743 1.00 47.66 245 GLY A O 1
ATOM 1866 N N . GLU A 1 246 ? -73.597 -11.955 20.417 1.00 40.41 246 GLU A N 1
ATOM 1867 C CA . GLU A 1 246 ? -74.932 -11.930 21.002 1.00 40.41 246 GLU A CA 1
ATOM 1868 C C . GLU A 1 246 ? -74.807 -12.315 22.486 1.00 40.41 246 GLU A C 1
ATOM 1870 O O . GLU A 1 246 ? -73.973 -13.138 22.865 1.00 40.41 246 GLU A O 1
ATOM 1875 N N . SER A 1 247 ? -75.648 -11.737 23.334 1.00 49.88 247 SER A N 1
ATOM 1876 C CA . SER A 1 247 ? -75.814 -12.140 24.728 1.00 49.88 247 SER A CA 1
ATOM 1877 C C . SER A 1 247 ? -77.313 -12.234 24.987 1.00 49.88 247 SER A C 1
ATOM 1879 O O . SER A 1 247 ? -78.007 -11.251 24.717 1.00 49.88 247 SER A O 1
ATOM 1881 N N . PRO A 1 248 ? -77.830 -13.345 25.536 1.00 52.38 248 PRO A N 1
ATOM 1882 C CA . PRO A 1 248 ? -79.081 -13.295 26.268 1.00 52.38 248 PRO A CA 1
ATOM 1883 C C . PRO A 1 248 ? -78.877 -13.675 27.736 1.00 52.38 248 PRO A C 1
ATOM 1885 O O . PRO A 1 248 ? -78.250 -14.673 28.084 1.00 52.38 248 PRO A O 1
ATOM 1888 N N . LYS A 1 249 ? -79.455 -12.825 28.586 1.00 45.94 249 LYS A N 1
ATOM 1889 C CA . LYS A 1 249 ? -79.727 -13.054 30.005 1.00 45.94 249 LYS A CA 1
ATOM 1890 C C . LYS A 1 249 ? -80.650 -14.265 30.194 1.00 45.94 249 LYS A C 1
ATOM 1892 O O . LYS A 1 249 ? -81.588 -14.426 29.414 1.00 45.94 249 LYS A O 1
ATOM 1897 N N . GLY A 1 250 ? -80.457 -14.995 31.292 1.00 48.34 250 GLY A N 1
ATOM 1898 C CA . GLY A 1 250 ? -81.372 -16.022 31.799 1.00 48.34 250 GLY A CA 1
ATOM 1899 C C . GLY A 1 250 ? -80.673 -16.970 32.748 1.00 48.34 250 GLY A C 1
ATOM 1900 O O . GLY A 1 250 ? -80.224 -18.020 32.252 1.00 48.34 250 GLY A O 1
#

Secondary structure (DSSP, 8-state):
--PPPPHHHHHHHHHHHHHHHHTTTT--HHHHHHHHHHHHHHHSSS--HHHHHHHHHHHHHHHHHHH-TT-HHHHHT-S-HHHHHHHHHHHHHHHHHHHHHHHHHHHHTT--EETTTEEHHHHHHHHHHHHHHHHHHHHHTHHHHHSS-TT--S-HHHHHHHHHHHHHHHHHHHHHHHHTT--TTSPPPPTT-HHHHHHHHHHHHHHHH-HHHHHHHHHHHHHHHHHHHHHHSSPPPP------------

pLDDT: mean 76.47, std 13.51, range [39.81, 94.38]